Protein AF-A0AAP3EY32-F1 (afdb_monomer)

Mean predicted aligned error: 7.58 Å

Secondary structure (DSSP, 8-state):
-------------------PPPPPP-TTT--SSPPPSEEEEEEEEEEEETTEEEEPP--TT-SSS-SEEEEEEEE-TTS-EEES-SSPEEEEET-EEEEEEEEE-TTS-B-HHHHTSTTTGGGEEEEEEEEEEEETT--B----HHHHEEEEE--EESTT--GGGTPEEPPTTS---SEEEEEE---SEEEEEEEEEEE-SSS-SB-TTSPBPPTT---TTT-SSEEEEEEEEEEEEEE-SBTTB-HHHHHHHHHHHHT--HHHHHHHHHHHHS--GGG---B-

Structure (mmCIF, N/CA/C/O backbone):
data_AF-A0AAP3EY32-F1
#
_entry.id   AF-A0AAP3EY32-F1
#
loop_
_atom_site.group_PDB
_atom_site.id
_atom_site.type_symbol
_atom_site.label_atom_id
_atom_site.label_alt_id
_atom_site.label_comp_id
_atom_site.label_asym_id
_atom_site.label_entity_id
_atom_site.label_seq_id
_atom_site.pdbx_PDB_ins_code
_atom_site.Cartn_x
_atom_site.Cartn_y
_atom_site.Cartn_z
_atom_site.occupancy
_atom_site.B_iso_or_equiv
_atom_site.auth_seq_id
_atom_site.auth_comp_id
_atom_site.auth_asym_id
_atom_site.auth_atom_id
_atom_site.pdbx_PDB_model_num
ATOM 1 N N . MET A 1 1 ? 83.430 -5.817 -29.738 1.00 41.12 1 MET A N 1
ATOM 2 C CA . MET A 1 1 ? 82.299 -4.891 -29.534 1.00 41.12 1 MET A CA 1
ATOM 3 C C . MET A 1 1 ? 81.439 -4.941 -30.786 1.00 41.12 1 MET A C 1
ATOM 5 O O . MET A 1 1 ? 81.797 -4.331 -31.780 1.00 41.12 1 MET A O 1
ATOM 9 N N . VAL A 1 2 ? 80.388 -5.759 -30.779 1.00 31.08 2 VAL A N 1
ATOM 10 C CA . VAL A 1 2 ? 79.367 -5.802 -31.836 1.00 31.08 2 VAL A CA 1
ATOM 11 C C . VAL A 1 2 ? 78.034 -5.806 -31.100 1.00 31.08 2 VAL A C 1
ATOM 13 O O . VAL A 1 2 ? 77.755 -6.722 -30.331 1.00 31.08 2 VAL A O 1
ATOM 16 N N . LEU A 1 3 ? 77.293 -4.712 -31.243 1.00 29.34 3 LEU A N 1
ATOM 17 C CA . LEU A 1 3 ? 76.020 -4.462 -30.582 1.00 29.34 3 LEU A CA 1
ATOM 18 C C . LEU A 1 3 ? 74.914 -5.068 -31.458 1.00 29.34 3 LEU A C 1
ATOM 20 O O . LEU A 1 3 ? 74.669 -4.586 -32.561 1.00 29.34 3 LEU A O 1
ATOM 24 N N . ILE A 1 4 ? 74.286 -6.146 -30.992 1.00 35.84 4 ILE A N 1
ATOM 25 C CA . ILE A 1 4 ? 73.117 -6.752 -31.639 1.00 35.84 4 ILE A CA 1
ATOM 26 C C . ILE A 1 4 ? 71.883 -5.993 -31.145 1.00 35.84 4 ILE A C 1
ATOM 28 O O . ILE A 1 4 ? 71.529 -6.074 -29.971 1.00 35.84 4 ILE A O 1
ATOM 32 N N . PHE A 1 5 ? 71.243 -5.235 -32.035 1.00 35.34 5 PHE A N 1
ATOM 33 C CA . PHE A 1 5 ? 69.948 -4.607 -31.781 1.00 35.34 5 PHE A CA 1
ATOM 34 C C . PHE A 1 5 ? 68.846 -5.664 -31.943 1.00 35.34 5 PHE A C 1
ATOM 36 O O . PHE A 1 5 ? 68.522 -6.067 -33.058 1.00 35.34 5 PHE A O 1
ATOM 43 N N . ILE A 1 6 ? 68.281 -6.127 -30.827 1.00 39.94 6 ILE A N 1
ATOM 44 C CA . ILE A 1 6 ? 67.039 -6.908 -30.813 1.00 39.94 6 ILE A CA 1
ATOM 45 C C . ILE A 1 6 ? 65.885 -5.903 -30.832 1.00 39.94 6 ILE A C 1
ATOM 47 O O . ILE A 1 6 ? 65.646 -5.197 -29.855 1.00 39.94 6 ILE A O 1
ATOM 51 N N . VAL A 1 7 ? 65.191 -5.812 -31.965 1.00 40.19 7 VAL A N 1
ATOM 52 C CA . VAL A 1 7 ? 63.934 -5.066 -32.082 1.00 40.19 7 VAL A CA 1
ATOM 53 C C . VAL A 1 7 ? 62.818 -5.953 -31.531 1.00 40.19 7 VAL A C 1
ATOM 55 O O . VAL A 1 7 ? 62.386 -6.900 -32.185 1.00 40.19 7 VAL A O 1
ATOM 58 N N . SER A 1 8 ? 62.372 -5.663 -30.310 1.00 39.62 8 SER A N 1
ATOM 59 C CA . SER A 1 8 ? 61.176 -6.269 -29.720 1.00 39.62 8 SER A CA 1
ATOM 60 C C . SER A 1 8 ? 59.930 -5.658 -30.357 1.00 39.62 8 SER A C 1
ATOM 62 O O . SER A 1 8 ? 59.624 -4.485 -30.148 1.00 39.62 8 SER A O 1
ATOM 64 N N . VAL A 1 9 ? 59.204 -6.458 -31.136 1.00 42.22 9 VAL A N 1
ATOM 65 C CA . VAL A 1 9 ? 57.881 -6.104 -31.657 1.00 42.22 9 VAL A CA 1
ATOM 66 C C . VAL A 1 9 ? 56.886 -6.196 -30.501 1.00 42.22 9 VAL A C 1
ATOM 68 O O . VAL A 1 9 ? 56.553 -7.286 -30.043 1.00 42.22 9 VAL A O 1
ATOM 71 N N . ILE A 1 10 ? 56.433 -5.046 -30.004 1.00 44.28 10 ILE A N 1
ATOM 72 C CA . ILE A 1 10 ? 55.333 -4.961 -29.040 1.00 44.28 10 ILE A CA 1
ATOM 73 C C . ILE A 1 10 ? 54.041 -5.214 -29.819 1.00 44.28 10 ILE A C 1
ATOM 75 O O . ILE A 1 10 ? 53.505 -4.328 -30.480 1.00 44.28 10 ILE A O 1
ATOM 79 N N . SER A 1 11 ? 53.555 -6.449 -29.770 1.00 39.00 11 SER A N 1
ATOM 80 C CA . SER A 1 11 ? 52.207 -6.797 -30.204 1.00 39.00 11 SER A CA 1
ATOM 81 C C . SER A 1 11 ? 51.201 -6.202 -29.219 1.00 39.00 11 SER A C 1
ATOM 83 O O . SER A 1 11 ? 50.988 -6.744 -28.134 1.00 39.00 11 SER A O 1
ATOM 85 N N . VAL A 1 12 ? 50.586 -5.081 -29.594 1.00 42.50 12 VAL A N 1
ATOM 86 C CA . VAL A 1 12 ? 49.371 -4.579 -28.948 1.00 42.50 12 VAL A CA 1
ATOM 87 C C . VAL A 1 12 ? 48.232 -5.552 -29.253 1.00 42.50 12 VAL A C 1
ATOM 89 O O . VAL A 1 12 ? 47.598 -5.493 -30.303 1.00 42.50 12 VAL A O 1
ATOM 92 N N . GLN A 1 13 ? 47.996 -6.503 -28.349 1.00 36.47 13 GLN A N 1
ATOM 93 C CA . GLN A 1 13 ? 46.748 -7.256 -28.348 1.00 36.47 13 GLN A CA 1
ATOM 94 C C . GLN A 1 13 ? 45.637 -6.297 -27.920 1.00 36.47 13 GLN A C 1
ATOM 96 O O . GLN A 1 13 ? 45.489 -5.961 -26.748 1.00 36.47 13 GLN A O 1
ATOM 101 N N . SER A 1 14 ? 44.895 -5.808 -28.911 1.00 31.59 14 SER A N 1
ATOM 102 C CA . SER A 1 14 ? 43.586 -5.207 -28.706 1.00 31.59 14 SER A CA 1
ATOM 103 C C . SER A 1 14 ? 42.677 -6.298 -28.141 1.00 31.59 14 SER A C 1
ATOM 105 O O . SER A 1 14 ? 42.340 -7.259 -28.831 1.00 31.59 14 SER A O 1
ATOM 107 N N . CYS A 1 15 ? 42.343 -6.197 -26.856 1.00 39.00 15 CYS A N 1
ATOM 108 C CA . CYS A 1 15 ? 41.241 -6.959 -26.295 1.00 39.00 15 CYS A CA 1
ATOM 109 C C . CYS A 1 15 ? 39.959 -6.456 -26.963 1.00 39.00 15 CYS A C 1
ATOM 111 O O . CYS A 1 15 ? 39.524 -5.336 -26.692 1.00 39.00 15 CYS A O 1
ATOM 113 N N . ASN A 1 16 ? 39.377 -7.280 -27.835 1.00 38.16 16 ASN A N 1
ATOM 114 C CA . ASN A 1 16 ? 38.008 -7.121 -28.309 1.00 38.16 16 ASN A CA 1
ATOM 115 C C . ASN A 1 16 ? 37.080 -7.109 -27.087 1.00 38.16 16 ASN A C 1
ATOM 117 O O . ASN A 1 16 ? 36.764 -8.157 -26.526 1.00 38.16 16 ASN A O 1
ATOM 121 N N . ARG A 1 17 ? 36.673 -5.921 -26.642 1.00 36.28 17 ARG A N 1
ATOM 122 C CA . ARG A 1 17 ? 35.420 -5.773 -25.911 1.00 36.28 17 ARG A CA 1
ATOM 123 C C . ARG A 1 17 ? 34.325 -5.810 -26.965 1.00 36.28 17 ARG A C 1
ATOM 125 O O . ARG A 1 17 ? 34.127 -4.823 -27.668 1.00 36.28 17 ARG A O 1
ATOM 132 N N . ASP A 1 18 ? 33.649 -6.948 -27.080 1.00 40.25 18 ASP A N 1
ATOM 133 C CA . ASP A 1 18 ? 32.312 -7.031 -27.673 1.00 40.25 18 ASP A CA 1
ATOM 134 C C . ASP A 1 18 ? 31.317 -6.279 -26.763 1.00 40.25 18 ASP A C 1
ATOM 136 O O . ASP A 1 18 ? 30.368 -6.845 -26.239 1.00 40.25 18 ASP A O 1
ATOM 140 N N . ASP A 1 19 ? 31.534 -4.976 -26.566 1.00 45.50 19 ASP A N 1
ATOM 141 C CA . ASP A 1 19 ? 30.546 -4.054 -26.001 1.00 45.50 19 ASP A CA 1
ATOM 142 C C . ASP A 1 19 ? 29.692 -3.515 -27.159 1.00 45.50 19 ASP A C 1
ATOM 144 O O . ASP A 1 19 ? 29.565 -2.309 -27.380 1.00 45.50 19 ASP A O 1
ATOM 148 N N . SER A 1 20 ? 29.130 -4.427 -27.956 1.00 40.75 20 SER A N 1
ATOM 149 C CA . SER A 1 20 ? 27.996 -4.052 -28.795 1.00 40.75 20 SER A CA 1
ATOM 150 C C . SER A 1 20 ? 26.834 -3.777 -27.838 1.00 40.75 20 SER A C 1
ATOM 152 O O . SER A 1 20 ? 26.521 -4.665 -27.041 1.00 40.75 20 SER A O 1
ATOM 154 N N . PRO A 1 21 ? 26.197 -2.588 -27.855 1.00 41.97 21 PRO A N 1
ATOM 155 C CA . PRO A 1 21 ? 24.997 -2.376 -27.058 1.00 41.97 21 PRO A CA 1
ATOM 156 C C . PRO A 1 21 ? 24.009 -3.485 -27.417 1.00 41.97 21 PRO A C 1
ATOM 158 O O . PRO A 1 21 ? 23.740 -3.706 -28.601 1.00 41.97 21 PRO A O 1
ATOM 161 N N . LEU A 1 22 ? 23.530 -4.218 -26.405 1.00 41.59 22 LEU A N 1
ATOM 162 C CA . LEU A 1 22 ? 22.493 -5.226 -26.597 1.00 41.59 22 LEU A CA 1
ATOM 163 C C . LEU A 1 22 ? 21.372 -4.568 -27.400 1.00 41.59 22 LEU A C 1
ATOM 165 O O . LEU A 1 22 ? 20.894 -3.491 -27.031 1.00 41.59 22 LEU A O 1
ATOM 169 N N . ALA A 1 23 ? 21.020 -5.172 -28.536 1.00 45.84 23 ALA A N 1
ATOM 170 C CA . ALA A 1 23 ? 19.945 -4.660 -29.368 1.00 45.84 23 ALA A CA 1
ATOM 171 C C . ALA A 1 23 ? 18.695 -4.480 -28.487 1.00 45.84 23 ALA A C 1
ATOM 173 O O . ALA A 1 23 ? 18.420 -5.365 -27.669 1.00 45.84 23 ALA A O 1
ATOM 174 N N . PRO A 1 24 ? 17.964 -3.355 -28.606 1.00 51.31 24 PRO A N 1
ATOM 175 C CA . PRO A 1 24 ? 16.730 -3.183 -27.861 1.00 51.31 24 PRO A CA 1
ATOM 176 C C . PRO A 1 24 ? 15.817 -4.368 -28.171 1.00 51.31 24 PRO A C 1
ATOM 178 O O . PRO A 1 24 ? 15.552 -4.667 -29.337 1.00 51.31 24 PRO A O 1
ATOM 181 N N . THR A 1 25 ? 15.399 -5.077 -27.128 1.00 52.41 25 THR A N 1
ATOM 182 C CA . THR A 1 25 ? 14.354 -6.092 -27.237 1.00 52.41 25 THR A CA 1
ATOM 183 C C . THR A 1 25 ? 13.067 -5.401 -27.637 1.00 52.41 25 THR A C 1
ATOM 185 O O . THR A 1 25 ? 12.756 -4.300 -27.179 1.00 52.41 25 THR A O 1
ATOM 188 N N . ASP A 1 26 ? 12.329 -6.035 -28.536 1.00 58.50 26 ASP A N 1
ATO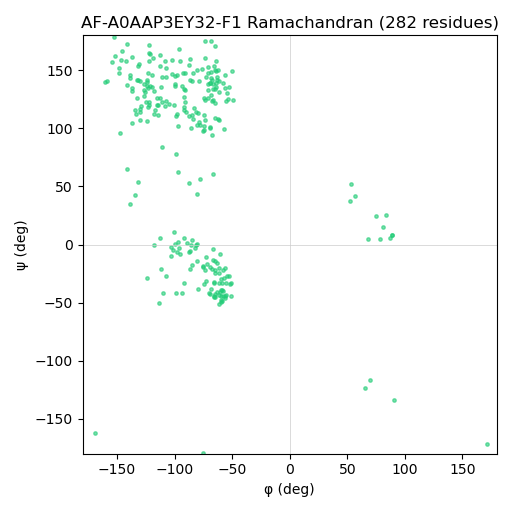M 189 C CA . ASP A 1 26 ? 10.983 -5.592 -28.838 1.00 58.50 26 ASP A CA 1
ATOM 190 C C . ASP A 1 26 ? 10.076 -5.992 -27.669 1.00 58.50 26 ASP A C 1
ATOM 192 O O . ASP A 1 26 ? 9.616 -7.134 -27.598 1.00 58.50 26 ASP A O 1
ATOM 196 N N . GLU A 1 27 ? 9.819 -5.035 -26.774 1.00 60.09 27 GLU A N 1
ATOM 197 C CA . GLU A 1 27 ? 8.976 -5.180 -25.575 1.00 60.09 27 GLU A CA 1
ATOM 198 C C . GLU A 1 27 ? 7.516 -5.569 -25.897 1.00 60.09 27 GLU A C 1
ATOM 200 O O . GLU A 1 27 ? 6.739 -5.907 -25.008 1.00 60.09 27 GLU A O 1
ATOM 205 N N . THR A 1 28 ? 7.116 -5.572 -27.179 1.00 57.47 28 THR A N 1
ATOM 206 C CA . THR A 1 28 ? 5.826 -6.142 -27.612 1.00 57.47 28 THR A CA 1
ATOM 207 C C . THR A 1 28 ? 5.843 -7.666 -27.760 1.00 57.47 28 THR A C 1
ATOM 209 O O . THR A 1 28 ? 4.779 -8.281 -27.845 1.00 57.47 28 THR A O 1
ATOM 212 N N . THR A 1 29 ? 7.030 -8.277 -27.787 1.00 55.06 29 THR A N 1
ATOM 213 C CA . THR A 1 29 ? 7.242 -9.723 -27.984 1.00 55.06 29 THR A CA 1
ATOM 214 C C . THR A 1 29 ? 8.049 -10.380 -26.863 1.00 55.06 29 THR A C 1
ATOM 216 O O . THR A 1 29 ? 7.832 -11.556 -26.581 1.00 55.06 29 THR A O 1
ATOM 219 N N . ASP A 1 30 ? 8.929 -9.626 -26.204 1.00 71.25 30 ASP A N 1
ATOM 220 C CA . ASP A 1 30 ? 9.708 -10.023 -25.032 1.00 71.25 30 ASP A CA 1
ATOM 221 C C . ASP A 1 30 ? 9.697 -8.858 -24.044 1.00 71.25 30 ASP A C 1
ATOM 223 O O . ASP A 1 30 ? 10.387 -7.869 -24.265 1.00 71.25 30 ASP A O 1
ATOM 227 N N . LYS A 1 31 ? 8.902 -8.990 -22.978 1.00 73.06 31 LYS A N 1
ATOM 228 C CA . LYS A 1 31 ? 8.698 -7.962 -21.950 1.00 73.06 31 LYS A CA 1
ATOM 229 C C . LYS A 1 31 ? 9.940 -7.672 -21.101 1.00 73.06 31 LYS A C 1
ATOM 231 O O . LYS A 1 31 ? 9.850 -6.871 -20.180 1.00 73.06 31 LYS A O 1
ATOM 236 N N . GLY A 1 32 ? 11.048 -8.396 -21.281 1.00 71.31 32 GLY A N 1
ATOM 237 C CA . GLY A 1 32 ? 12.275 -8.182 -20.511 1.00 71.31 32 GLY A CA 1
ATOM 238 C C . GLY A 1 32 ? 12.187 -8.534 -19.018 1.00 71.31 32 GLY A C 1
ATOM 239 O O . GLY A 1 32 ? 13.156 -8.299 -18.294 1.00 71.31 32 GLY A O 1
ATOM 240 N N . HIS A 1 33 ? 11.059 -9.092 -18.565 1.00 81.31 33 HIS A N 1
ATOM 241 C CA . HIS A 1 33 ? 10.824 -9.628 -17.226 1.00 81.31 33 HIS A CA 1
ATOM 242 C C . HIS A 1 33 ? 9.873 -10.840 -17.287 1.00 81.31 33 HIS A C 1
ATOM 244 O O . HIS A 1 33 ? 9.114 -11.017 -18.245 1.00 81.31 33 HIS A O 1
ATOM 250 N N . GLU A 1 34 ? 9.895 -11.680 -16.258 1.00 84.94 34 GLU A N 1
ATOM 251 C CA . GLU A 1 34 ? 8.982 -12.797 -16.069 1.00 84.94 34 GLU A CA 1
ATOM 252 C C . GLU A 1 34 ? 7.568 -12.314 -15.708 1.00 84.94 34 GLU A C 1
ATOM 254 O O . GLU A 1 34 ? 7.363 -11.307 -15.024 1.00 84.94 34 GLU A O 1
ATOM 259 N N . GLU A 1 35 ? 6.563 -13.074 -16.145 1.00 88.19 35 GLU A N 1
ATOM 260 C CA . GLU A 1 35 ? 5.178 -12.878 -15.713 1.00 88.19 35 GLU A CA 1
ATOM 261 C C . GLU A 1 35 ? 5.017 -13.322 -14.253 1.00 88.19 35 GLU A C 1
ATOM 263 O O . GLU A 1 35 ? 5.431 -14.423 -13.864 1.00 88.19 35 GLU A O 1
ATOM 268 N N . TRP A 1 36 ? 4.360 -12.496 -13.441 1.00 94.06 36 TRP A N 1
ATOM 269 C CA . TRP A 1 36 ? 4.035 -12.876 -12.072 1.00 94.06 36 TRP A CA 1
ATOM 270 C C . TRP A 1 36 ? 2.908 -13.920 -12.060 1.00 94.06 36 TRP A C 1
ATOM 272 O O . TRP A 1 36 ? 1.978 -13.890 -12.863 1.00 94.06 36 TRP A O 1
ATOM 282 N N . ALA A 1 37 ? 2.988 -14.858 -11.123 1.00 96.50 37 ALA A N 1
ATOM 283 C CA . ALA A 1 37 ? 1.926 -15.810 -10.801 1.00 96.50 37 ALA A CA 1
ATOM 284 C C . ALA A 1 37 ? 1.259 -15.476 -9.465 1.00 96.50 37 ALA A C 1
ATOM 286 O O . ALA A 1 37 ? 0.084 -15.773 -9.269 1.00 96.50 37 ALA A O 1
ATOM 287 N N . LYS A 1 38 ? 2.002 -14.828 -8.562 1.00 98.38 38 LYS A N 1
ATOM 288 C CA . LYS A 1 38 ? 1.498 -14.306 -7.297 1.00 98.38 38 LYS A CA 1
ATOM 289 C C . LYS A 1 38 ? 2.095 -12.934 -7.005 1.00 98.38 38 LYS A C 1
ATOM 291 O O . LYS A 1 38 ? 3.272 -12.700 -7.262 1.00 98.38 38 LYS A O 1
ATOM 296 N N . VAL A 1 39 ? 1.303 -12.048 -6.419 1.00 98.81 39 VAL A N 1
ATOM 297 C CA . VAL A 1 39 ? 1.766 -10.782 -5.843 1.00 98.81 39 VAL A CA 1
ATOM 298 C C . VAL A 1 39 ? 1.292 -10.683 -4.398 1.00 98.81 39 VAL A C 1
ATOM 300 O O . VAL A 1 39 ? 0.160 -11.052 -4.094 1.00 98.81 39 VAL A O 1
ATOM 303 N N . THR A 1 40 ? 2.148 -10.205 -3.499 1.00 98.81 40 THR A N 1
ATOM 304 C CA . THR A 1 40 ? 1.818 -9.929 -2.095 1.00 98.81 40 THR A CA 1
ATOM 305 C C . THR A 1 40 ? 1.990 -8.447 -1.809 1.00 98.81 40 THR A C 1
ATOM 307 O O . THR A 1 40 ? 3.036 -7.878 -2.117 1.00 98.81 40 THR A O 1
ATOM 310 N N . PHE A 1 41 ? 0.983 -7.856 -1.173 1.00 98.88 41 PHE A N 1
ATOM 311 C CA . PHE A 1 41 ? 1.009 -6.505 -0.629 1.00 98.88 41 PHE A CA 1
ATOM 312 C C . PHE A 1 41 ? 1.060 -6.598 0.887 1.00 98.88 41 PHE A C 1
ATOM 314 O O . PHE A 1 41 ? 0.147 -7.152 1.505 1.00 98.88 41 PHE A O 1
ATOM 321 N N . LYS A 1 42 ? 2.119 -6.053 1.477 1.00 98.62 42 LYS A N 1
ATOM 322 C CA . LYS A 1 42 ? 2.292 -5.976 2.923 1.00 98.62 42 LYS A CA 1
ATOM 323 C C . LYS A 1 42 ? 2.186 -4.532 3.373 1.00 98.62 42 LYS A C 1
ATOM 325 O O . LYS A 1 42 ? 2.950 -3.685 2.921 1.00 98.62 42 LYS A O 1
ATOM 330 N N . PHE A 1 43 ? 1.251 -4.278 4.277 1.00 98.50 43 PHE A N 1
ATOM 331 C CA . PHE A 1 43 ? 1.013 -2.984 4.892 1.00 98.50 43 PHE A CA 1
ATOM 332 C C . PHE A 1 43 ? 1.501 -3.024 6.336 1.00 98.50 43 PHE A C 1
ATOM 334 O O . PHE A 1 43 ? 1.050 -3.862 7.115 1.00 98.50 43 PHE A O 1
ATOM 341 N N . THR A 1 44 ? 2.402 -2.117 6.693 1.00 97.50 44 THR A N 1
ATOM 342 C CA . THR A 1 44 ? 2.939 -1.967 8.049 1.00 97.50 44 THR A CA 1
ATOM 343 C C . THR A 1 44 ? 2.538 -0.596 8.572 1.00 97.50 44 THR A C 1
ATOM 345 O O . THR A 1 44 ? 2.963 0.405 8.006 1.00 97.50 44 THR A O 1
ATOM 348 N N . LYS A 1 45 ? 1.720 -0.529 9.623 1.00 96.62 45 LYS A N 1
ATOM 349 C CA . LYS A 1 45 ? 1.416 0.713 10.342 1.00 96.62 45 LYS A CA 1
ATOM 350 C C . LYS A 1 45 ? 2.695 1.262 10.973 1.00 96.62 45 LYS A C 1
ATOM 352 O O . LYS A 1 45 ? 3.550 0.494 11.413 1.00 96.62 45 LYS A O 1
ATOM 357 N N . GLY A 1 46 ? 2.839 2.576 10.999 1.00 95.38 46 GLY A N 1
ATOM 358 C CA . GLY A 1 46 ? 3.990 3.237 11.592 1.00 95.38 46 GLY A CA 1
ATOM 359 C C . GLY A 1 46 ? 3.788 4.732 11.717 1.00 95.38 46 GLY A C 1
ATOM 360 O O . GLY A 1 46 ? 2.664 5.227 11.630 1.00 95.38 46 GLY A O 1
ATOM 361 N N . HIS A 1 47 ? 4.900 5.431 11.894 1.00 94.00 47 HIS A N 1
ATOM 362 C CA . HIS A 1 47 ? 4.947 6.876 12.064 1.00 94.00 47 HIS A CA 1
ATOM 363 C C . HIS A 1 47 ? 6.208 7.467 11.420 1.00 94.00 47 HIS A C 1
ATOM 365 O O . HIS A 1 47 ? 7.144 6.755 11.036 1.00 94.00 47 HIS A O 1
ATOM 371 N N . LEU A 1 48 ? 6.231 8.791 11.265 1.00 95.06 48 LEU A N 1
ATOM 372 C CA . LEU A 1 48 ? 7.323 9.501 10.600 1.00 95.06 48 LEU A CA 1
ATOM 373 C C . LEU A 1 48 ? 8.323 10.124 11.583 1.00 95.06 48 LEU A C 1
ATOM 375 O O . LEU A 1 48 ? 7.962 10.806 12.538 1.00 95.06 48 LEU A O 1
ATOM 379 N N . HIS A 1 49 ? 9.608 9.998 11.254 1.00 91.38 49 HIS A N 1
ATOM 380 C CA . HIS A 1 49 ? 10.702 10.809 11.785 1.00 91.38 49 HIS A CA 1
ATOM 381 C C . HIS A 1 49 ? 11.243 11.710 10.668 1.00 91.38 49 HIS A C 1
ATOM 383 O O . HIS A 1 49 ? 12.203 11.371 9.966 1.00 91.38 49 HIS A O 1
ATOM 389 N N . GLY A 1 50 ? 10.593 12.860 10.468 1.00 89.25 50 GLY A N 1
ATOM 390 C CA . GLY A 1 50 ? 10.830 13.705 9.297 1.00 89.25 50 GLY A CA 1
ATOM 391 C C . GLY A 1 50 ? 10.291 13.029 8.036 1.00 89.25 50 GLY A C 1
ATOM 392 O O . GLY A 1 50 ? 9.094 12.798 7.927 1.00 89.25 50 GLY A O 1
ATOM 393 N N . THR A 1 51 ? 11.166 12.702 7.083 1.00 84.44 51 THR A N 1
ATOM 394 C CA . THR A 1 51 ? 10.794 11.976 5.852 1.00 84.44 51 THR A CA 1
ATOM 395 C C . THR A 1 51 ? 11.026 10.467 5.932 1.00 84.44 51 THR A C 1
ATOM 397 O O . THR A 1 51 ? 10.716 9.759 4.977 1.00 84.44 51 THR A O 1
ATOM 400 N N . ASN A 1 52 ? 11.587 9.969 7.039 1.00 91.62 52 ASN A N 1
ATOM 401 C CA . ASN A 1 52 ? 11.809 8.541 7.246 1.00 91.62 52 ASN A CA 1
ATOM 402 C C . ASN A 1 52 ? 10.602 7.926 7.942 1.00 91.62 52 ASN A C 1
ATOM 404 O O . ASN A 1 52 ? 10.150 8.447 8.960 1.00 91.62 52 ASN A O 1
ATOM 408 N N . PHE A 1 53 ? 10.133 6.802 7.424 1.00 96.31 53 PHE A N 1
ATOM 409 C CA . PHE A 1 53 ? 9.057 6.035 8.031 1.00 96.31 53 PHE A CA 1
ATOM 410 C C . PHE A 1 53 ? 9.640 4.955 8.937 1.00 96.31 53 PHE A C 1
ATOM 412 O O . PHE A 1 53 ? 10.580 4.253 8.553 1.00 96.31 53 PHE A O 1
ATOM 419 N N . HIS A 1 54 ? 9.054 4.802 10.121 1.00 95.44 54 HIS A N 1
ATOM 420 C CA . HIS A 1 54 ? 9.385 3.760 11.082 1.00 95.44 54 HIS A CA 1
ATOM 421 C C . HIS A 1 54 ? 8.130 2.948 11.391 1.00 95.44 54 HIS A C 1
ATOM 423 O O . HIS A 1 54 ? 7.122 3.499 11.825 1.00 95.44 54 HIS A O 1
ATOM 429 N N . GLY A 1 55 ? 8.174 1.644 11.116 1.00 95.00 55 GLY A N 1
ATOM 430 C CA . GLY A 1 55 ? 7.053 0.749 11.393 1.00 95.00 55 GLY A CA 1
ATOM 431 C C . GLY A 1 55 ? 6.877 0.526 12.889 1.00 95.00 55 GLY A C 1
ATOM 432 O O . GLY A 1 55 ? 7.858 0.313 13.606 1.00 95.00 55 GLY A O 1
ATOM 433 N N . ASP A 1 56 ? 5.632 0.526 13.348 1.00 93.19 56 ASP A N 1
ATOM 434 C CA . ASP A 1 56 ? 5.321 0.304 14.751 1.00 93.19 56 ASP A CA 1
ATOM 435 C C . ASP A 1 56 ? 5.785 -1.094 15.197 1.00 93.19 56 ASP A C 1
ATOM 437 O O . ASP A 1 56 ? 5.826 -2.036 14.392 1.00 93.19 56 ASP A O 1
ATOM 441 N N . PRO A 1 57 ? 6.146 -1.254 16.479 1.00 89.31 57 PRO A N 1
ATOM 442 C CA . PRO A 1 57 ? 6.397 -2.562 17.061 1.00 89.31 57 PRO A CA 1
ATOM 443 C C . PRO A 1 57 ? 5.259 -3.564 16.793 1.00 89.31 57 PRO A C 1
ATOM 445 O O . PRO A 1 57 ? 4.086 -3.207 16.659 1.00 89.31 57 PRO A O 1
ATOM 448 N N . ILE A 1 58 ? 5.621 -4.845 16.706 1.00 91.69 58 ILE A N 1
ATOM 449 C CA . ILE A 1 58 ? 4.686 -5.937 16.413 1.00 91.69 58 ILE A CA 1
ATOM 450 C C . ILE A 1 58 ? 4.604 -6.842 17.636 1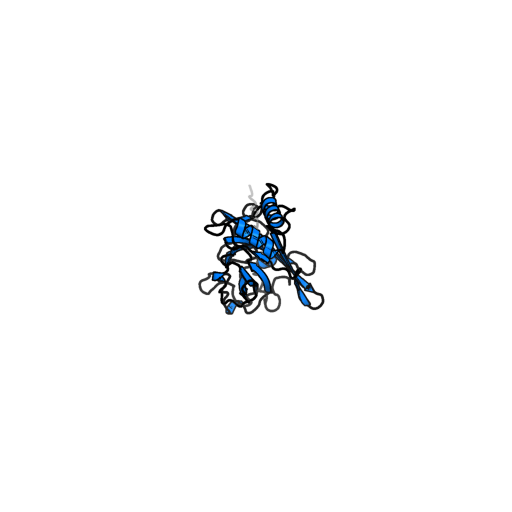.00 91.69 58 ILE A C 1
ATOM 452 O O . ILE A 1 58 ? 5.555 -7.571 17.932 1.00 91.69 58 ILE A O 1
ATOM 456 N N . ASN A 1 59 ? 3.451 -6.854 18.304 1.00 91.25 59 ASN A N 1
ATOM 457 C CA . ASN A 1 59 ? 3.136 -7.886 19.282 1.00 91.25 59 ASN A CA 1
ATOM 458 C C . ASN A 1 59 ? 2.377 -9.044 18.595 1.00 91.25 59 ASN A C 1
ATOM 460 O O . ASN A 1 59 ? 1.278 -8.838 18.077 1.00 91.25 59 ASN A O 1
ATOM 464 N N . PRO A 1 60 ? 2.917 -10.280 18.582 1.00 88.38 60 PRO A N 1
ATOM 465 C CA . PRO A 1 60 ? 2.253 -11.428 17.959 1.00 88.38 60 PRO A CA 1
ATOM 466 C C . PRO A 1 60 ? 0.952 -11.859 18.659 1.00 88.38 60 PRO A C 1
ATOM 468 O O . PRO A 1 60 ? 0.214 -12.673 18.105 1.00 88.38 60 PRO A O 1
ATOM 471 N N . LYS A 1 61 ? 0.677 -11.367 19.873 1.00 91.00 61 LYS A N 1
ATOM 472 C CA . LYS A 1 61 ? -0.563 -11.645 20.608 1.00 91.00 61 LYS A CA 1
ATOM 473 C C . LYS A 1 61 ? -1.713 -10.716 20.223 1.00 91.00 61 LYS A C 1
ATOM 475 O O . LYS A 1 61 ? -2.856 -11.078 20.497 1.00 91.00 61 LYS A O 1
ATOM 480 N N . THR A 1 62 ? -1.431 -9.577 19.587 1.00 92.69 62 THR A N 1
ATOM 481 C CA . THR A 1 62 ? -2.460 -8.647 19.116 1.00 92.69 62 THR A CA 1
ATOM 482 C C . THR A 1 62 ? -3.302 -9.306 18.028 1.00 92.69 62 THR A C 1
ATOM 484 O O . THR A 1 62 ? -2.798 -9.770 17.000 1.00 92.69 62 THR A O 1
ATOM 487 N N . LYS A 1 63 ? -4.608 -9.377 18.263 1.00 93.25 63 LYS A N 1
ATOM 488 C CA . LYS A 1 63 ? -5.571 -10.097 17.432 1.00 93.25 63 LYS A CA 1
ATOM 489 C C . LYS A 1 63 ? -6.226 -9.203 16.396 1.00 93.25 63 LYS A C 1
ATOM 491 O O . LYS A 1 63 ? -6.386 -9.649 15.259 1.00 93.25 63 LYS A O 1
ATOM 496 N N . TYR A 1 64 ? -6.597 -7.983 16.771 1.00 93.44 64 TYR A N 1
ATOM 497 C CA . TYR A 1 64 ? -7.438 -7.102 15.964 1.00 93.44 64 TYR A CA 1
ATOM 498 C C . TYR A 1 64 ? -6.663 -5.867 15.504 1.00 93.44 64 TYR A C 1
ATOM 500 O O . TYR A 1 64 ? -6.596 -5.596 14.303 1.00 93.44 64 TYR A O 1
ATOM 508 N N . PHE A 1 65 ? -5.993 -5.176 16.428 1.00 91.81 65 PHE A N 1
ATOM 509 C CA . PHE A 1 65 ? -5.199 -3.974 16.173 1.00 91.81 65 PHE A CA 1
ATOM 510 C C . PHE A 1 65 ? -3.818 -4.294 15.567 1.00 91.81 65 PHE A C 1
ATOM 512 O O . PHE A 1 65 ? -2.760 -3.974 16.104 1.00 91.81 65 PHE A O 1
ATOM 519 N N . LYS A 1 66 ? -3.790 -5.006 14.440 1.00 92.00 66 LYS A N 1
ATOM 520 C CA . LYS A 1 66 ? -2.531 -5.491 13.861 1.00 92.00 66 LYS A CA 1
ATOM 521 C C . LYS A 1 66 ? -1.726 -4.366 13.209 1.00 92.00 66 LYS A C 1
ATOM 523 O O . LYS A 1 66 ? -2.176 -3.762 12.235 1.00 92.00 66 LYS A O 1
ATOM 528 N N . SER A 1 67 ? -0.475 -4.199 13.645 1.00 92.38 67 SER A N 1
ATOM 529 C CA . SER A 1 67 ? 0.503 -3.321 12.983 1.00 92.38 67 SER A CA 1
ATOM 530 C C . SER A 1 67 ? 0.878 -3.798 11.577 1.00 92.38 67 SER A C 1
ATOM 532 O O . SER A 1 67 ? 1.331 -2.996 10.773 1.00 92.38 67 SER A O 1
ATOM 534 N N . VAL A 1 68 ? 0.695 -5.084 11.249 1.00 95.44 68 VAL A N 1
ATOM 535 C CA . VAL A 1 68 ? 0.994 -5.642 9.920 1.00 95.44 68 VAL A CA 1
ATOM 536 C C . VAL A 1 68 ? -0.216 -6.369 9.352 1.00 95.44 68 VAL A C 1
ATOM 538 O O . VAL A 1 68 ? -0.829 -7.202 10.021 1.00 95.44 68 VAL A O 1
ATOM 541 N N . GLN A 1 69 ? -0.528 -6.078 8.094 1.00 97.25 69 GLN A N 1
ATOM 542 C CA . GLN A 1 69 ? -1.575 -6.735 7.322 1.00 97.25 69 GLN A CA 1
ATOM 543 C C . GLN A 1 69 ? -1.037 -7.119 5.948 1.00 97.25 69 GLN A C 1
ATOM 545 O O . GLN A 1 69 ? -0.283 -6.368 5.334 1.00 97.25 69 GLN A O 1
ATOM 550 N N . GLU A 1 70 ? -1.435 -8.288 5.458 1.00 97.88 70 GLU A N 1
ATOM 551 C CA . GLU A 1 70 ? -0.992 -8.811 4.169 1.00 97.88 70 GLU A CA 1
ATOM 552 C C . GLU A 1 70 ? -2.183 -9.303 3.356 1.00 97.88 70 GLU A C 1
ATOM 554 O O . GLU A 1 70 ? -3.110 -9.919 3.884 1.00 97.88 70 GLU A O 1
ATOM 559 N N . ILE A 1 71 ? -2.129 -9.053 2.053 1.00 98.62 71 ILE A N 1
ATOM 560 C CA . ILE A 1 71 ? -3.038 -9.641 1.078 1.00 98.62 71 ILE A CA 1
ATOM 561 C C . ILE A 1 71 ? -2.233 -10.070 -0.141 1.00 98.62 71 ILE A C 1
ATOM 563 O O . ILE A 1 71 ? -1.411 -9.313 -0.660 1.00 98.62 71 ILE A O 1
ATOM 567 N N . SER A 1 72 ? -2.469 -11.293 -0.600 1.00 98.62 72 SER A N 1
ATOM 568 C CA . SER A 1 72 ? -1.881 -11.803 -1.833 1.00 98.62 72 SER A CA 1
ATOM 569 C C . SER A 1 72 ? -2.947 -12.013 -2.891 1.00 98.62 72 SER A C 1
ATOM 571 O O . SER A 1 72 ? -4.099 -12.284 -2.568 1.00 98.62 72 SER A O 1
ATOM 573 N N . TYR A 1 73 ? -2.538 -11.944 -4.149 1.00 98.62 73 TYR A N 1
ATOM 574 C CA . TYR A 1 73 ? -3.338 -12.326 -5.302 1.00 98.62 73 TYR A CA 1
ATOM 575 C C . TYR A 1 73 ? -2.552 -13.340 -6.115 1.00 98.62 73 TYR A C 1
ATOM 577 O O . TYR A 1 73 ? -1.376 -13.115 -6.392 1.00 98.62 73 TYR A O 1
ATOM 585 N N . GLU A 1 74 ? -3.190 -14.444 -6.479 1.00 97.94 74 GLU A N 1
ATOM 586 C CA . GLU A 1 74 ? -2.562 -15.550 -7.196 1.00 97.94 74 GLU A CA 1
ATOM 587 C C . GLU A 1 74 ? -3.396 -15.942 -8.414 1.00 97.94 74 GLU A C 1
ATOM 589 O O . GLU A 1 74 ? -4.626 -15.938 -8.364 1.00 97.94 74 GLU A O 1
ATOM 594 N N . ILE A 1 75 ? -2.723 -16.256 -9.516 1.00 95.31 75 ILE A N 1
ATOM 595 C CA . ILE A 1 75 ? -3.354 -16.724 -10.746 1.00 95.31 75 ILE A CA 1
ATOM 596 C C . ILE A 1 75 ? -3.629 -18.221 -10.597 1.00 95.31 75 ILE A C 1
ATOM 598 O O . ILE A 1 75 ? -2.701 -19.026 -10.512 1.00 95.31 75 ILE A O 1
ATOM 602 N N . ASN A 1 76 ? -4.904 -18.605 -10.569 1.00 92.94 76 ASN A N 1
ATOM 603 C CA . ASN A 1 76 ? -5.297 -20.009 -10.479 1.00 92.94 76 ASN A CA 1
ATOM 604 C C . ASN A 1 76 ? -5.073 -20.754 -11.817 1.00 92.94 76 ASN A C 1
ATOM 606 O O . ASN A 1 76 ? -4.761 -20.159 -12.848 1.00 92.94 76 ASN A O 1
ATOM 610 N N . GLU A 1 77 ? -5.298 -22.070 -11.836 1.00 90.62 77 GLU A N 1
ATOM 611 C CA . GLU A 1 77 ? -5.140 -22.902 -13.045 1.00 90.62 77 GLU A CA 1
ATOM 612 C C . GLU A 1 77 ? -6.015 -22.465 -14.237 1.00 90.62 77 GLU A C 1
ATOM 614 O O . GLU A 1 77 ? -5.702 -22.783 -15.383 1.00 90.62 77 GLU A O 1
ATOM 619 N N . LYS A 1 78 ? -7.108 -21.736 -13.982 1.00 91.69 78 LYS A N 1
ATOM 620 C CA . LYS A 1 78 ? -8.019 -21.204 -15.007 1.00 91.69 78 LYS A CA 1
ATOM 621 C C . LYS A 1 78 ? -7.582 -19.837 -15.540 1.00 91.69 78 LYS A C 1
ATOM 623 O O . LYS A 1 78 ? -8.180 -19.353 -16.497 1.00 91.69 78 LYS A O 1
ATOM 628 N N . GLY A 1 79 ? -6.552 -19.234 -14.948 1.00 89.75 79 GLY A N 1
ATOM 629 C CA . GLY A 1 79 ? -6.093 -17.887 -15.269 1.00 89.75 79 GLY A CA 1
ATOM 630 C C . GLY A 1 79 ? -6.808 -16.777 -14.494 1.00 89.75 79 GLY A C 1
ATOM 631 O O . GLY A 1 79 ? -6.551 -15.607 -14.769 1.00 89.75 79 GLY A O 1
ATOM 632 N N . ASP A 1 80 ? -7.682 -17.102 -13.533 1.00 93.19 80 ASP A N 1
ATOM 633 C CA . ASP A 1 80 ? -8.337 -16.083 -12.709 1.00 93.19 80 ASP A CA 1
ATOM 634 C C . ASP A 1 80 ? -7.386 -15.591 -11.618 1.00 93.19 80 ASP A C 1
ATOM 636 O O . ASP A 1 80 ? -6.698 -16.388 -10.978 1.00 93.19 80 ASP A O 1
ATOM 640 N N . VAL A 1 81 ? -7.418 -14.289 -11.342 1.00 95.50 81 VAL A N 1
ATOM 641 C CA . VAL A 1 81 ? -6.709 -13.704 -10.202 1.00 95.50 81 VAL A CA 1
ATOM 642 C C . VAL A 1 81 ? -7.562 -13.852 -8.941 1.00 95.50 81 VAL A C 1
ATOM 644 O O . VAL A 1 81 ? -8.652 -13.286 -8.849 1.00 95.50 81 VAL A O 1
ATOM 647 N N . VAL A 1 82 ? -7.062 -14.593 -7.954 1.00 97.38 82 VAL A N 1
ATOM 648 C CA . VAL A 1 82 ? -7.777 -14.930 -6.716 1.00 97.38 82 VAL A CA 1
ATOM 649 C C . VAL A 1 82 ? -7.072 -14.304 -5.509 1.00 97.38 82 VAL A C 1
ATOM 651 O O . VAL A 1 82 ? -5.875 -14.536 -5.330 1.00 97.38 82 VAL A O 1
ATOM 654 N N . PRO A 1 83 ? -7.771 -13.527 -4.660 1.00 98.00 83 PRO A N 1
ATOM 655 C CA . PRO A 1 83 ? -7.184 -12.985 -3.441 1.00 98.00 83 PRO A CA 1
ATOM 656 C C . PRO A 1 83 ? -7.065 -14.050 -2.341 1.00 98.00 83 PRO A C 1
ATOM 658 O O . PRO A 1 83 ? -7.903 -14.946 -2.226 1.00 98.00 83 PRO A O 1
ATOM 661 N N . SER A 1 84 ? -6.071 -13.906 -1.465 1.00 98.06 84 SER A N 1
ATOM 662 C CA . SER A 1 84 ? -5.855 -14.783 -0.306 1.00 98.06 84 SER A CA 1
ATOM 663 C C . SER A 1 84 ? -6.926 -14.641 0.780 1.00 98.06 84 SER A C 1
ATOM 665 O O . SER A 1 84 ? -7.061 -15.513 1.634 1.00 98.06 84 SER A O 1
ATOM 667 N N . THR A 1 85 ? -7.666 -13.532 0.779 1.00 96.69 85 THR A N 1
ATOM 668 C CA . THR A 1 85 ? -8.755 -13.238 1.713 1.00 96.69 85 THR A CA 1
ATOM 669 C C . THR A 1 85 ? -9.755 -12.273 1.078 1.00 96.69 85 THR A C 1
ATOM 671 O O . THR A 1 85 ? -9.411 -11.534 0.159 1.00 96.69 85 THR A O 1
ATOM 674 N N . GLN A 1 86 ? -10.994 -12.279 1.570 1.00 94.62 86 GLN A N 1
ATOM 675 C CA . GLN A 1 86 ? -12.013 -11.275 1.233 1.00 94.62 86 GLN A CA 1
ATOM 676 C C . GLN A 1 86 ? -12.068 -10.136 2.264 1.00 94.62 86 GLN A C 1
ATOM 678 O O . GLN A 1 86 ? -12.769 -9.148 2.054 1.00 94.62 86 GLN A O 1
ATOM 683 N N . GLU A 1 87 ? -11.342 -10.271 3.376 1.00 96.00 87 GLU A N 1
ATOM 684 C CA . GLU A 1 87 ? -11.259 -9.237 4.405 1.00 96.00 87 GLU A CA 1
ATOM 685 C C . GLU A 1 87 ? -10.539 -7.990 3.874 1.00 96.00 87 GLU A C 1
ATOM 687 O O . GLU A 1 87 ? -9.509 -8.120 3.203 1.00 96.00 87 GLU A O 1
ATOM 692 N N . PRO A 1 88 ? -11.034 -6.779 4.186 1.00 97.69 88 PRO A N 1
ATOM 693 C CA . PRO A 1 88 ? -10.362 -5.555 3.791 1.00 97.69 88 PRO A CA 1
ATOM 694 C C . PRO A 1 88 ? -9.075 -5.345 4.590 1.00 97.69 88 PRO A C 1
ATOM 696 O O . PRO A 1 88 ? -8.969 -5.726 5.759 1.00 97.69 88 PRO A O 1
ATOM 699 N N . ILE A 1 89 ? -8.131 -4.633 3.977 1.00 98.50 89 ILE A N 1
ATOM 700 C CA . ILE A 1 89 ? -7.047 -3.986 4.712 1.00 98.50 89 ILE A CA 1
ATOM 701 C C . ILE A 1 89 ? -7.653 -2.855 5.544 1.00 98.50 89 ILE A C 1
ATOM 703 O O . ILE A 1 89 ? -8.400 -2.018 5.034 1.00 98.50 89 ILE A O 1
ATOM 707 N N . ARG A 1 90 ? -7.343 -2.838 6.836 1.00 98.25 90 ARG A N 1
ATOM 708 C CA . ARG A 1 90 ? -7.897 -1.888 7.799 1.00 98.25 90 ARG A CA 1
ATOM 709 C C . ARG A 1 90 ? -6.913 -0.768 8.086 1.00 98.25 90 ARG A C 1
ATOM 711 O O . ARG A 1 90 ? -5.811 -1.015 8.571 1.00 98.25 90 ARG A O 1
ATOM 718 N N . PHE A 1 91 ? -7.324 0.458 7.802 1.00 98.38 91 PHE A N 1
ATOM 719 C CA . PHE A 1 91 ? -6.548 1.664 8.060 1.00 98.38 91 PHE A CA 1
ATOM 720 C C . PHE A 1 91 ? -7.188 2.524 9.147 1.00 98.38 91 PHE A C 1
ATOM 722 O O . PHE A 1 91 ? -8.369 2.391 9.472 1.00 98.38 91 PHE A O 1
ATOM 729 N N . ILE A 1 92 ? -6.378 3.437 9.671 1.00 97.56 92 ILE A N 1
ATOM 730 C CA . ILE A 1 92 ? -6.742 4.437 10.665 1.00 97.56 92 ILE A CA 1
ATOM 731 C C . ILE A 1 92 ? -6.320 5.794 10.114 1.00 97.56 92 ILE A C 1
ATOM 733 O O . ILE A 1 92 ? -5.183 5.973 9.672 1.00 97.56 92 ILE A O 1
ATOM 737 N N . GLN A 1 93 ? -7.254 6.739 10.097 1.00 97.94 93 GLN A N 1
ATOM 738 C CA . GLN A 1 93 ? -6.986 8.104 9.658 1.00 97.94 93 GLN A CA 1
ATOM 739 C C . GLN A 1 93 ? -5.968 8.774 10.583 1.00 97.94 93 GLN A C 1
ATOM 741 O O . GLN A 1 93 ? -5.992 8.560 11.788 1.00 97.94 93 GLN A O 1
ATOM 746 N N . GLY A 1 94 ? -5.062 9.573 10.025 1.00 95.56 94 GLY A N 1
ATOM 747 C CA . GLY A 1 94 ? -3.973 10.194 10.781 1.00 95.56 94 GLY A CA 1
ATOM 748 C C . GLY A 1 94 ? -2.802 9.255 11.090 1.00 95.56 94 GLY A C 1
ATOM 749 O O . GLY A 1 94 ? -1.889 9.657 11.792 1.00 95.56 94 GLY A O 1
ATOM 750 N N . SER A 1 95 ? -2.803 8.017 10.582 1.00 95.44 95 SER A N 1
ATOM 751 C CA . SER A 1 95 ? -1.653 7.105 10.661 1.00 95.44 95 SER A CA 1
ATOM 752 C C . SER A 1 95 ? -0.981 6.910 9.301 1.00 95.44 95 SER A C 1
ATOM 754 O O . SER A 1 95 ? -1.605 7.067 8.240 1.00 95.44 95 SER A O 1
ATOM 756 N N . GLU A 1 96 ? 0.287 6.502 9.335 1.00 97.69 96 GLU A N 1
ATOM 757 C CA . GLU A 1 96 ? 1.031 6.080 8.157 1.00 97.69 96 GLU A CA 1
ATOM 758 C C . GLU A 1 96 ? 1.063 4.559 7.996 1.00 97.69 96 GLU A C 1
ATOM 760 O O . GLU A 1 96 ? 1.142 3.799 8.962 1.00 97.69 96 GLU A O 1
ATOM 765 N N . TYR A 1 97 ? 1.057 4.115 6.738 1.00 98.44 97 TYR A N 1
AT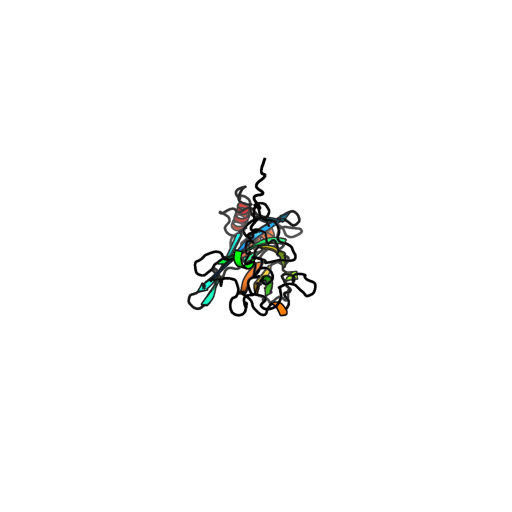OM 766 C CA . TYR A 1 97 ? 1.143 2.702 6.377 1.00 98.44 97 TYR A CA 1
ATOM 767 C C . TYR A 1 97 ? 2.221 2.493 5.320 1.00 98.44 97 TYR A C 1
ATOM 769 O O . TYR A 1 97 ? 2.035 2.838 4.153 1.00 98.44 97 TYR A O 1
ATOM 777 N N . GLY A 1 98 ? 3.345 1.910 5.724 1.00 98.19 98 GLY A N 1
ATOM 778 C CA . GLY A 1 98 ? 4.376 1.424 4.819 1.00 98.19 98 GLY A CA 1
ATOM 779 C C . GLY A 1 98 ? 3.838 0.292 3.949 1.00 98.19 98 GLY A C 1
ATOM 780 O O . GLY A 1 98 ? 3.165 -0.600 4.451 1.00 98.19 98 GLY A O 1
ATOM 781 N N . LEU A 1 99 ? 4.141 0.327 2.659 1.00 98.62 99 LEU A N 1
ATOM 782 C CA . LEU A 1 99 ? 3.808 -0.690 1.675 1.00 98.62 99 LEU A CA 1
ATOM 783 C C . LEU A 1 99 ? 5.083 -1.389 1.208 1.00 98.62 99 LEU A C 1
ATOM 785 O O . LEU A 1 99 ? 6.058 -0.726 0.852 1.00 98.62 99 LEU A O 1
ATOM 789 N N . GLU A 1 100 ? 5.023 -2.712 1.116 1.00 98.50 100 GLU A N 1
ATOM 790 C CA . GLU A 1 100 ? 5.935 -3.528 0.317 1.00 98.50 100 GLU A CA 1
ATOM 791 C C . GLU A 1 100 ? 5.133 -4.363 -0.682 1.00 98.50 100 GLU A C 1
ATOM 793 O O . GLU A 1 100 ? 4.130 -4.985 -0.321 1.00 98.50 100 GLU A O 1
ATOM 798 N N . ILE A 1 101 ? 5.591 -4.401 -1.933 1.00 98.75 101 ILE A N 1
ATOM 799 C CA . ILE A 1 101 ? 5.027 -5.242 -2.991 1.00 98.75 101 ILE A CA 1
ATOM 800 C C . ILE A 1 101 ? 6.055 -6.308 -3.352 1.00 98.75 101 ILE A C 1
ATOM 802 O O . ILE A 1 101 ? 7.201 -5.987 -3.665 1.00 98.75 101 ILE A O 1
ATOM 806 N N . THR A 1 102 ? 5.671 -7.582 -3.324 1.00 98.75 102 THR A N 1
ATOM 807 C CA . THR A 1 102 ? 6.531 -8.696 -3.753 1.00 98.75 102 THR A CA 1
ATOM 808 C C . THR A 1 102 ? 5.841 -9.522 -4.825 1.00 98.75 102 THR A C 1
ATOM 810 O O . THR A 1 102 ? 4.753 -10.045 -4.595 1.00 98.75 102 THR A O 1
ATOM 813 N N . TYR A 1 103 ? 6.489 -9.649 -5.976 1.00 98.56 103 TYR A N 1
ATOM 814 C CA . TYR A 1 103 ? 6.067 -10.450 -7.113 1.00 98.56 103 TYR A CA 1
ATOM 815 C C . TYR A 1 103 ? 6.805 -11.780 -7.125 1.00 98.56 103 TYR A C 1
ATOM 817 O O . TYR A 1 103 ? 8.022 -11.826 -6.934 1.00 98.56 103 TYR A O 1
ATOM 825 N N . TYR A 1 104 ? 6.062 -12.846 -7.395 1.00 98.19 104 TYR A N 1
ATOM 826 C CA . TYR A 1 104 ? 6.566 -14.205 -7.495 1.00 98.19 104 TYR A CA 1
ATOM 827 C C . TYR A 1 104 ? 6.208 -14.789 -8.858 1.00 98.19 104 TYR A C 1
ATOM 829 O O . TYR A 1 104 ? 5.065 -14.649 -9.302 1.00 98.19 104 TYR A O 1
ATOM 837 N N . ASN A 1 105 ? 7.147 -15.479 -9.501 1.00 96.19 105 ASN A N 1
ATOM 838 C CA . ASN A 1 105 ? 6.875 -16.242 -10.721 1.00 96.19 105 ASN A CA 1
ATOM 839 C C . ASN A 1 105 ? 6.123 -17.557 -10.415 1.00 96.19 105 ASN A C 1
ATOM 841 O O . ASN A 1 105 ? 5.839 -17.893 -9.263 1.00 96.19 105 ASN A O 1
ATOM 845 N N . LYS A 1 106 ? 5.828 -18.353 -11.453 1.00 94.38 106 LYS A N 1
ATOM 846 C CA . LYS A 1 106 ? 5.139 -19.657 -11.320 1.00 94.38 106 LYS A CA 1
ATOM 847 C C . LYS A 1 106 ? 5.892 -20.693 -10.478 1.00 94.38 106 LYS A C 1
ATOM 849 O O . LYS A 1 106 ? 5.280 -21.656 -10.028 1.00 94.38 106 LYS A O 1
ATOM 854 N N . LYS A 1 107 ? 7.203 -20.530 -10.284 1.00 95.69 107 LYS A N 1
ATOM 855 C CA . LYS A 1 107 ? 8.019 -21.401 -9.422 1.00 95.69 107 LYS A CA 1
ATOM 856 C C . LYS A 1 107 ? 8.012 -20.939 -7.959 1.00 95.69 107 LYS A C 1
ATOM 858 O O . LYS A 1 107 ? 8.567 -21.631 -7.112 1.00 95.69 107 LYS A O 1
ATOM 863 N N . GLY A 1 108 ? 7.394 -19.794 -7.662 1.00 96.00 108 GLY A N 1
ATOM 864 C CA . GLY A 1 108 ? 7.407 -19.171 -6.341 1.00 96.00 108 GLY A CA 1
ATOM 865 C C . GLY A 1 108 ? 8.677 -18.367 -6.049 1.00 96.00 108 GLY A C 1
ATOM 866 O O . GLY A 1 108 ? 8.934 -18.046 -4.891 1.00 96.00 108 GLY A O 1
ATOM 867 N N . GLU A 1 109 ? 9.481 -18.045 -7.064 1.00 97.62 109 GLU A N 1
ATOM 868 C CA . GLU A 1 109 ? 10.703 -17.247 -6.922 1.00 97.62 109 GLU A CA 1
ATOM 869 C C . GLU A 1 109 ? 10.370 -15.755 -7.001 1.00 97.62 109 GLU A C 1
ATOM 871 O O . GLU A 1 109 ? 9.522 -15.350 -7.795 1.00 97.62 109 GLU A O 1
ATOM 876 N N . VAL A 1 110 ? 11.038 -14.933 -6.188 1.00 97.75 110 VAL A N 1
ATOM 877 C CA . VAL A 1 110 ? 10.841 -13.477 -6.183 1.00 97.75 110 VAL A CA 1
ATOM 878 C C . VAL A 1 110 ? 11.493 -12.846 -7.412 1.00 97.75 110 VAL A C 1
ATOM 880 O O . VAL A 1 110 ? 12.695 -13.004 -7.611 1.00 97.75 110 VAL A O 1
ATOM 883 N N . VAL A 1 111 ? 10.726 -12.065 -8.177 1.00 97.19 111 VAL A N 1
ATOM 884 C CA . VAL A 1 111 ? 11.168 -11.467 -9.458 1.00 97.19 111 VAL A CA 1
ATOM 885 C C . VAL A 1 111 ? 11.292 -9.940 -9.431 1.00 97.19 111 VAL A C 1
ATOM 887 O O . VAL A 1 111 ? 11.613 -9.312 -10.433 1.00 97.19 111 VAL A O 1
ATOM 890 N N . ASN A 1 112 ? 11.108 -9.304 -8.270 1.00 97.50 112 ASN A N 1
ATOM 891 C CA . ASN A 1 112 ? 11.190 -7.844 -8.115 1.00 97.50 112 ASN A CA 1
ATOM 892 C C . ASN A 1 112 ? 12.465 -7.203 -8.692 1.00 97.50 112 ASN A C 1
ATOM 894 O O . ASN A 1 112 ? 12.421 -6.062 -9.154 1.00 97.50 112 ASN A O 1
ATOM 898 N N . GLN A 1 113 ? 13.593 -7.923 -8.648 1.00 96.31 113 GLN A N 1
ATOM 899 C CA . GLN A 1 113 ? 14.881 -7.467 -9.177 1.00 96.31 113 GLN A CA 1
ATOM 900 C C . GLN A 1 113 ? 14.805 -7.105 -10.671 1.00 96.31 113 GLN A C 1
ATOM 902 O O . GLN A 1 113 ? 15.549 -6.238 -11.135 1.00 96.31 113 GLN A O 1
ATOM 907 N N . GLU A 1 114 ? 13.906 -7.741 -11.417 1.00 94.75 114 GLU A N 1
ATOM 908 C CA . GLU A 1 114 ? 13.759 -7.536 -12.854 1.00 94.75 114 GLU A CA 1
ATOM 909 C C . GLU A 1 114 ? 13.197 -6.145 -13.152 1.00 94.75 114 GLU A C 1
ATOM 911 O O . GLU A 1 114 ? 13.773 -5.436 -13.973 1.00 94.75 114 GLU A O 1
ATOM 916 N N . PHE A 1 115 ? 12.198 -5.682 -12.387 1.00 95.88 115 PHE A N 1
ATOM 917 C CA . PHE A 1 115 ? 11.584 -4.352 -12.540 1.00 95.88 115 PHE A CA 1
ATOM 918 C C . PHE A 1 115 ? 12.511 -3.182 -12.189 1.00 95.88 115 PHE A C 1
ATOM 920 O O . PHE A 1 115 ? 12.259 -2.050 -12.596 1.00 95.88 115 PHE A O 1
ATOM 927 N N . VAL A 1 116 ? 13.568 -3.428 -11.410 1.00 95.50 116 VAL A N 1
ATOM 928 C CA . VAL A 1 116 ? 14.476 -2.376 -10.915 1.00 95.50 116 VAL A CA 1
ATOM 929 C C . VAL A 1 116 ? 15.803 -2.309 -11.665 1.00 95.50 116 VAL A C 1
ATOM 931 O O . VAL A 1 116 ? 16.628 -1.448 -11.344 1.00 95.50 116 VAL A O 1
ATOM 934 N N . SER A 1 117 ? 16.015 -3.206 -12.631 1.00 94.19 117 SER A N 1
ATOM 935 C CA . SER A 1 117 ? 17.204 -3.228 -13.487 1.00 94.19 117 SER A CA 1
ATOM 936 C C . SER A 1 117 ? 17.298 -1.971 -14.362 1.00 94.19 117 SER A C 1
ATOM 938 O O . SER A 1 117 ? 16.292 -1.319 -14.635 1.00 94.19 117 SER A O 1
ATOM 940 N N . GLU A 1 118 ? 18.502 -1.634 -14.835 1.00 91.88 118 GLU A N 1
ATOM 941 C CA . GLU A 1 118 ? 18.749 -0.422 -15.640 1.00 91.88 118 GLU A CA 1
ATOM 942 C C . GLU A 1 118 ? 17.863 -0.330 -16.889 1.00 91.88 118 GLU A C 1
ATOM 944 O O . GLU A 1 118 ? 17.461 0.760 -17.291 1.00 91.88 118 GLU A O 1
ATOM 949 N N . LYS A 1 119 ? 17.532 -1.478 -17.485 1.00 91.00 119 LYS A N 1
ATOM 950 C CA . LYS A 1 119 ? 16.687 -1.566 -18.677 1.00 91.00 119 LYS A CA 1
ATOM 951 C C . LYS A 1 119 ? 15.196 -1.443 -18.354 1.00 91.00 119 LYS A C 1
ATOM 953 O O . LYS A 1 119 ? 14.464 -0.812 -19.108 1.00 91.00 119 LYS A O 1
ATOM 958 N N . MET A 1 120 ? 14.753 -2.027 -17.241 1.00 94.06 120 MET A N 1
ATOM 959 C CA . MET A 1 120 ? 13.326 -2.156 -16.924 1.00 94.06 120 MET A CA 1
ATOM 960 C C . MET A 1 120 ? 12.792 -1.002 -16.086 1.00 94.06 120 MET A C 1
ATOM 962 O O . MET A 1 120 ? 11.645 -0.589 -16.264 1.00 94.06 120 MET A O 1
ATOM 966 N N . ALA A 1 121 ? 13.622 -0.435 -15.213 1.00 96.00 121 ALA A N 1
ATOM 967 C CA . ALA A 1 121 ? 13.234 0.675 -14.358 1.00 96.00 121 ALA A CA 1
ATOM 968 C C . ALA A 1 121 ? 12.671 1.884 -15.130 1.00 96.00 121 ALA A C 1
ATOM 970 O O . ALA A 1 121 ? 11.625 2.392 -14.721 1.00 96.00 121 ALA A O 1
ATOM 971 N N . PRO A 1 122 ? 13.247 2.327 -16.269 1.00 96.31 122 PRO A N 1
ATOM 972 C CA . PRO A 1 122 ? 12.721 3.465 -17.026 1.00 96.31 122 PRO A CA 1
ATOM 973 C C . PRO A 1 122 ? 11.314 3.266 -17.604 1.00 96.31 122 PRO A C 1
ATOM 975 O O . PRO A 1 122 ? 10.689 4.249 -18.004 1.00 96.31 122 PRO A O 1
ATOM 978 N N . ILE A 1 123 ? 10.818 2.028 -17.669 1.00 95.94 123 ILE A N 1
ATOM 979 C CA . ILE A 1 123 ? 9.532 1.679 -18.288 1.00 95.94 123 ILE A CA 1
ATOM 980 C C . ILE A 1 123 ? 8.517 1.077 -17.302 1.00 95.94 123 ILE A C 1
ATOM 982 O O . ILE A 1 123 ? 7.380 0.846 -17.705 1.00 95.94 123 ILE A O 1
ATOM 986 N N . HIS A 1 124 ? 8.877 0.914 -16.021 1.00 97.62 124 HIS A N 1
ATOM 987 C CA . HIS A 1 124 ? 7.995 0.396 -14.968 1.00 97.62 124 HIS A CA 1
ATOM 988 C C . HIS A 1 124 ? 7.791 1.393 -13.825 1.00 97.62 124 HIS A C 1
ATOM 990 O O . HIS A 1 124 ? 8.740 2.001 -13.325 1.00 97.62 124 HIS A O 1
ATOM 996 N N . GLN A 1 125 ? 6.538 1.534 -13.386 1.00 98.12 125 GLN A N 1
ATOM 997 C CA . GLN A 1 125 ? 6.161 2.294 -12.192 1.00 98.12 125 GLN A CA 1
ATOM 998 C C . GLN A 1 125 ? 4.790 1.855 -11.665 1.00 98.12 125 GLN A C 1
ATOM 1000 O O . GLN A 1 125 ? 3.856 1.635 -12.437 1.00 98.12 125 GLN A O 1
ATOM 1005 N N . HIS A 1 126 ? 4.656 1.782 -10.343 1.00 98.75 126 HIS A N 1
ATOM 1006 C CA . HIS A 1 126 ? 3.378 1.583 -9.673 1.00 98.75 126 HIS A CA 1
ATOM 1007 C C . HIS A 1 126 ? 2.651 2.909 -9.463 1.00 98.75 126 HIS A C 1
ATOM 1009 O O . HIS A 1 126 ? 3.258 3.908 -9.084 1.00 98.75 126 HIS A O 1
ATOM 1015 N N . PHE A 1 127 ? 1.337 2.889 -9.641 1.00 98.75 127 PHE A N 1
ATOM 1016 C CA . PHE A 1 127 ? 0.420 3.976 -9.326 1.00 98.75 127 PHE A CA 1
ATOM 1017 C C . PHE A 1 127 ? -0.649 3.481 -8.356 1.00 98.75 127 PHE A C 1
ATOM 1019 O O . PHE A 1 127 ? -1.067 2.322 -8.413 1.00 98.75 127 PHE A O 1
ATOM 1026 N N . PHE A 1 128 ? -1.102 4.380 -7.485 1.00 98.81 128 PHE A N 1
ATOM 1027 C CA . PHE A 1 128 ? -2.032 4.085 -6.401 1.00 98.81 128 PHE A CA 1
ATOM 1028 C C . PHE A 1 128 ? -3.174 5.097 -6.431 1.00 98.81 128 PHE A C 1
ATOM 1030 O O . PHE A 1 128 ? -2.974 6.296 -6.236 1.00 98.81 128 PHE A O 1
ATOM 1037 N N . MET A 1 129 ? -4.381 4.625 -6.710 1.00 98.38 129 MET A N 1
ATOM 1038 C CA . MET A 1 129 ? -5.577 5.461 -6.838 1.00 98.38 129 MET A CA 1
ATOM 1039 C C . MET A 1 129 ? -6.709 4.866 -6.009 1.00 98.38 129 MET A C 1
ATOM 1041 O O . MET A 1 129 ? -6.727 3.661 -5.777 1.00 98.38 129 MET A O 1
ATOM 1045 N N . ILE A 1 130 ? -7.675 5.679 -5.589 1.00 98.00 130 ILE A N 1
ATOM 1046 C CA . ILE A 1 130 ? -8.899 5.154 -4.970 1.00 98.00 130 ILE A CA 1
ATOM 1047 C C . ILE A 1 130 ? -9.993 4.960 -6.022 1.00 98.00 130 ILE A C 1
ATOM 1049 O O . ILE A 1 130 ? -10.086 5.718 -6.990 1.00 98.00 130 ILE A O 1
ATOM 1053 N N . LYS A 1 131 ? -10.841 3.955 -5.817 1.00 97.88 131 LYS A N 1
ATOM 1054 C CA . LYS A 1 131 ? -12.074 3.712 -6.574 1.00 97.88 131 LYS A CA 1
ATOM 1055 C C . LYS A 1 131 ? -13.204 3.328 -5.625 1.00 97.88 131 LYS A C 1
ATOM 1057 O O . LYS A 1 131 ? -12.957 2.888 -4.504 1.00 97.88 131 LYS A O 1
ATOM 1062 N N . ASP A 1 132 ? -14.438 3.461 -6.106 1.00 97.25 132 ASP A N 1
ATOM 1063 C CA . ASP A 1 132 ? -15.649 2.937 -5.460 1.00 97.25 132 ASP A CA 1
ATOM 1064 C C . ASP A 1 132 ? -15.820 3.338 -3.987 1.00 97.25 132 ASP A C 1
ATOM 1066 O O . ASP A 1 132 ? -16.291 2.549 -3.164 1.00 97.25 132 ASP A O 1
ATOM 1070 N N . THR A 1 133 ? -15.445 4.576 -3.657 1.00 98.31 133 THR A N 1
ATOM 1071 C CA . THR A 1 133 ? -15.478 5.087 -2.287 1.00 98.31 133 THR A CA 1
ATOM 1072 C C . THR A 1 133 ? -16.902 5.165 -1.743 1.00 98.31 133 THR A C 1
ATOM 1074 O O . THR A 1 133 ? -17.826 5.651 -2.406 1.00 98.31 133 THR A O 1
ATOM 1077 N N . LYS A 1 134 ? -17.091 4.688 -0.513 1.00 98.50 134 LYS A N 1
ATOM 1078 C CA . LYS A 1 134 ? -18.376 4.630 0.194 1.00 98.50 134 LYS A CA 1
ATOM 1079 C C . LYS A 1 134 ? -18.186 4.942 1.676 1.00 98.50 134 LYS A C 1
ATOM 1081 O O . LYS A 1 134 ? -17.100 4.720 2.196 1.00 98.50 134 LYS A O 1
ATOM 1086 N N . SER A 1 135 ? -19.234 5.376 2.374 1.00 98.31 135 SER A N 1
ATOM 1087 C CA . SER A 1 135 ? -19.255 5.360 3.845 1.00 98.31 135 SER A CA 1
ATOM 1088 C C . SER A 1 135 ? -19.217 3.920 4.382 1.00 98.31 135 SER A C 1
ATOM 1090 O O . SER A 1 135 ? -19.377 2.963 3.609 1.00 98.31 135 SER A O 1
ATOM 1092 N N . LEU A 1 136 ? -19.037 3.735 5.696 1.00 96.69 136 LEU A N 1
ATOM 1093 C CA . LEU A 1 136 ? -19.100 2.400 6.316 1.00 96.69 136 LEU A CA 1
ATOM 1094 C C . LEU A 1 136 ? -20.454 1.704 6.114 1.00 96.69 136 LEU A C 1
ATOM 1096 O O . LEU A 1 136 ? -20.494 0.483 5.977 1.00 96.69 136 LEU A O 1
ATOM 1100 N N . GLU A 1 137 ? -21.536 2.474 5.996 1.00 95.31 137 GLU A N 1
ATOM 1101 C CA . GLU A 1 137 ? -22.902 2.003 5.722 1.00 95.31 137 GLU A CA 1
ATOM 1102 C C . GLU A 1 137 ? -23.157 1.738 4.227 1.00 95.31 137 GLU A C 1
ATOM 1104 O O . GLU A 1 137 ? -24.257 1.351 3.834 1.00 95.31 137 GLU A O 1
ATOM 1109 N N . GLY A 1 138 ? -22.158 1.960 3.365 1.00 95.69 138 GLY A N 1
ATOM 1110 C CA . GLY A 1 138 ? -22.229 1.655 1.936 1.00 95.69 138 GL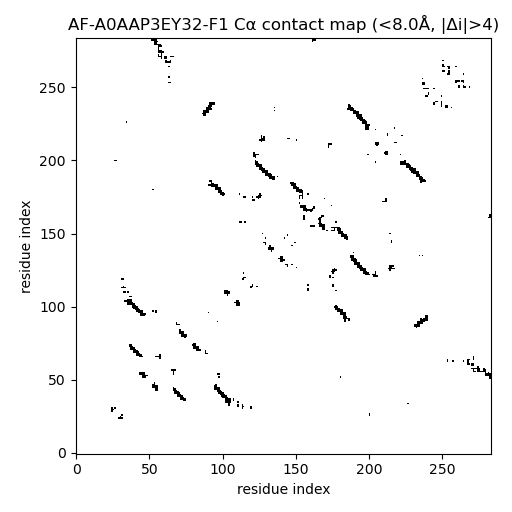Y A CA 1
ATOM 1111 C C . GLY A 1 138 ? -22.773 2.781 1.055 1.00 95.69 138 G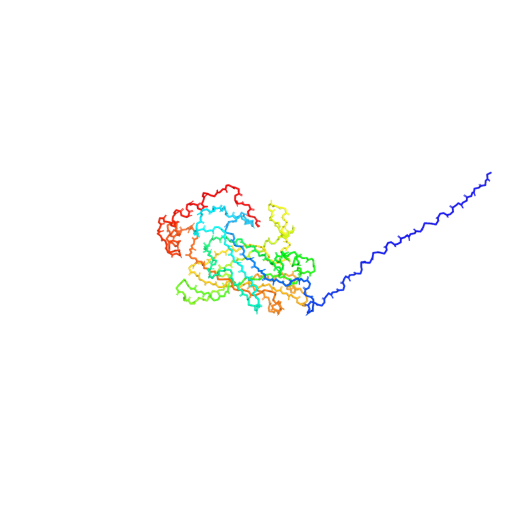LY A C 1
ATOM 1112 O O . GLY A 1 138 ? -22.977 2.561 -0.143 1.00 95.69 138 GLY A O 1
ATOM 1113 N N . LYS A 1 139 ? -22.979 3.992 1.591 1.00 97.69 139 LYS A N 1
ATOM 1114 C CA . LYS A 1 139 ? -23.410 5.147 0.789 1.00 97.69 139 LYS A CA 1
ATOM 1115 C C . LYS A 1 139 ? -22.263 5.617 -0.116 1.00 97.69 139 LYS A C 1
ATOM 1117 O O . LYS A 1 139 ? -21.202 5.918 0.420 1.00 97.69 139 LYS A O 1
ATOM 1122 N N . PRO A 1 140 ? -22.448 5.747 -1.444 1.00 97.94 140 PRO A N 1
ATOM 1123 C CA . PRO A 1 140 ? -21.410 6.264 -2.336 1.00 97.94 140 PRO A CA 1
ATOM 1124 C C . PRO A 1 140 ? -20.934 7.667 -1.945 1.00 97.94 140 PRO A C 1
ATOM 1126 O O . PRO A 1 140 ? -21.749 8.534 -1.619 1.00 97.94 140 PRO A O 1
ATOM 1129 N N . LEU A 1 141 ? -19.622 7.887 -2.027 1.00 97.75 141 LEU A N 1
ATOM 1130 C CA . LEU A 1 141 ? -18.960 9.165 -1.778 1.00 97.75 141 LEU A CA 1
ATOM 1131 C C . LEU A 1 141 ? -18.130 9.564 -3.001 1.00 97.75 141 LEU A C 1
ATOM 1133 O O . LEU A 1 141 ? -17.486 8.729 -3.630 1.00 97.75 141 LEU A O 1
ATOM 1137 N N . SER A 1 142 ? -18.127 10.854 -3.328 1.00 96.38 142 SER A N 1
ATOM 1138 C CA . SER A 1 142 ? -17.327 11.404 -4.425 1.00 96.38 142 SER A CA 1
ATOM 1139 C C . SER A 1 142 ? -16.051 12.027 -3.868 1.00 96.38 142 SER A C 1
ATOM 1141 O O . SER A 1 142 ? -15.974 13.246 -3.736 1.00 96.38 142 SER A O 1
ATOM 1143 N N . LEU A 1 143 ? -15.074 11.186 -3.532 1.00 96.88 143 LEU A N 1
ATOM 1144 C 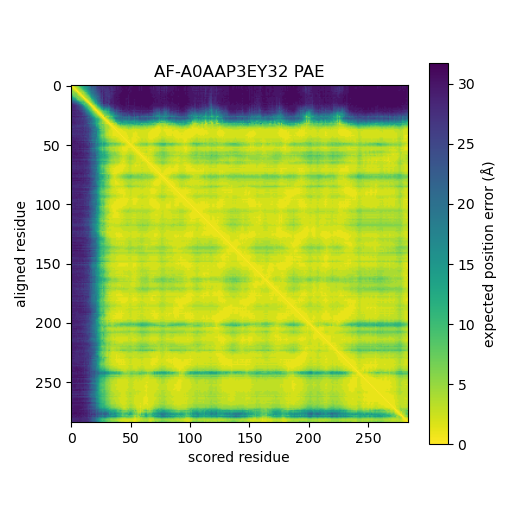CA . LEU A 1 143 ? -13.750 11.607 -3.068 1.00 96.88 143 LEU A CA 1
ATOM 1145 C C . LEU A 1 143 ? -12.703 11.353 -4.153 1.00 96.88 143 LEU A C 1
ATOM 1147 O O . LEU A 1 143 ? -12.776 10.358 -4.877 1.00 96.88 143 LEU A O 1
ATOM 1151 N N . GLN A 1 144 ? -11.728 12.248 -4.258 1.00 97.25 144 GLN A N 1
ATOM 1152 C CA . GLN A 1 144 ? -10.528 12.062 -5.065 1.00 97.25 144 GLN A CA 1
ATOM 1153 C C . GLN A 1 144 ? -9.455 11.335 -4.252 1.00 97.25 144 GLN A C 1
ATOM 1155 O O . GLN A 1 144 ? -9.454 11.369 -3.023 1.00 97.25 144 GLN A O 1
ATOM 1160 N N . THR A 1 145 ? -8.484 10.719 -4.931 1.00 98.19 145 THR A N 1
ATOM 1161 C CA . THR A 1 145 ? -7.381 10.000 -4.266 1.00 98.19 145 THR A CA 1
ATOM 1162 C C . THR A 1 145 ? -6.688 10.847 -3.196 1.00 98.19 145 THR A C 1
ATOM 1164 O O . THR A 1 145 ? -6.463 10.357 -2.095 1.00 98.19 145 THR A O 1
ATOM 1167 N N . LEU A 1 146 ? -6.403 12.122 -3.489 1.00 98.31 146 LEU A N 1
ATOM 1168 C CA . LEU A 1 146 ? -5.707 13.022 -2.563 1.00 98.31 146 LEU A CA 1
ATOM 1169 C C . LEU A 1 146 ? -6.545 13.475 -1.362 1.00 98.31 146 LEU A C 1
ATOM 1171 O O . LEU A 1 146 ? -5.951 13.936 -0.382 1.00 98.31 146 LEU A O 1
ATOM 1175 N N . ASP A 1 147 ? -7.871 13.328 -1.419 1.00 97.88 147 ASP A N 1
ATOM 1176 C CA . ASP A 1 147 ? -8.754 13.579 -0.275 1.00 97.88 147 ASP A CA 1
ATOM 1177 C C . ASP A 1 147 ? -8.600 12.462 0.767 1.00 97.88 147 ASP A C 1
ATOM 1179 O O . ASP A 1 147 ? -8.694 12.712 1.962 1.00 97.88 147 ASP A O 1
ATOM 1183 N N . VAL A 1 148 ? -8.294 11.237 0.320 1.00 98.38 148 VAL A N 1
ATOM 1184 C CA . VAL A 1 148 ? -8.226 10.041 1.173 1.00 98.38 148 VAL A CA 1
ATOM 1185 C C . VAL A 1 148 ? -6.802 9.683 1.580 1.00 98.38 148 VAL A C 1
ATOM 1187 O O . VAL A 1 148 ? -6.572 9.305 2.729 1.00 98.38 148 VAL A O 1
ATOM 1190 N N . LEU A 1 149 ? -5.838 9.765 0.661 1.00 97.19 149 LEU A N 1
ATOM 1191 C CA . LEU A 1 149 ? -4.468 9.329 0.914 1.00 97.19 149 LEU A CA 1
ATOM 1192 C C . LEU A 1 149 ? -3.420 10.146 0.154 1.00 97.19 149 LEU A C 1
ATOM 1194 O O . LEU A 1 149 ? -3.627 10.613 -0.965 1.00 97.19 149 LEU A O 1
ATOM 1198 N N . ASN A 1 150 ? -2.256 10.299 0.778 1.00 98.19 150 ASN A N 1
ATOM 1199 C CA . ASN A 1 150 ? -1.003 10.606 0.088 1.00 98.19 150 ASN A CA 1
ATOM 1200 C C . ASN A 1 150 ? -0.165 9.331 -0.017 1.00 98.19 150 ASN A C 1
ATOM 1202 O O . ASN A 1 150 ? -0.344 8.426 0.793 1.00 98.19 150 ASN A O 1
ATOM 1206 N N . TYR A 1 151 ? 0.776 9.288 -0.960 1.00 98.44 151 TYR A N 1
ATOM 1207 C CA . TYR A 1 151 ? 1.788 8.238 -1.038 1.00 98.44 151 TYR A CA 1
ATOM 1208 C C . TYR A 1 151 ? 3.164 8.827 -1.340 1.00 98.44 151 TYR A C 1
ATOM 1210 O O . TYR A 1 151 ? 3.306 9.650 -2.250 1.00 98.44 151 TYR A O 1
ATOM 1218 N N . THR A 1 152 ? 4.170 8.366 -0.604 1.00 97.88 152 THR A N 1
ATOM 1219 C CA . THR A 1 152 ? 5.576 8.716 -0.812 1.00 97.88 152 THR A CA 1
ATOM 1220 C C . THR A 1 152 ? 6.339 7.474 -1.250 1.00 97.88 152 THR A C 1
ATOM 1222 O O . THR A 1 152 ? 6.405 6.493 -0.511 1.00 97.88 152 THR A O 1
ATOM 1225 N N . TYR A 1 153 ? 6.949 7.522 -2.437 1.00 98.12 153 TYR A N 1
ATOM 1226 C CA . TYR A 1 153 ? 7.861 6.477 -2.907 1.00 98.12 153 TYR A CA 1
ATOM 1227 C C . TYR A 1 153 ? 9.122 6.444 -2.049 1.00 98.12 153 TYR A C 1
ATOM 1229 O O . TYR A 1 153 ? 9.713 7.490 -1.777 1.00 98.12 153 TYR A O 1
ATOM 1237 N N . ARG A 1 154 ? 9.537 5.242 -1.643 1.00 97.31 154 ARG A N 1
ATOM 1238 C CA . ARG A 1 154 ? 10.736 5.006 -0.826 1.00 97.31 154 ARG A CA 1
ATOM 1239 C C . ARG A 1 154 ? 11.507 3.780 -1.312 1.00 97.31 154 ARG A C 1
ATOM 1241 O O . ARG A 1 154 ? 12.053 3.022 -0.515 1.00 97.31 154 ARG A O 1
ATOM 1248 N N . ASP A 1 155 ? 11.507 3.562 -2.627 1.00 97.06 155 ASP A N 1
ATOM 1249 C CA . ASP A 1 155 ? 12.329 2.528 -3.253 1.00 97.06 155 ASP A CA 1
ATOM 1250 C C . ASP A 1 155 ? 13.802 2.730 -2.898 1.00 97.06 155 ASP A C 1
ATOM 1252 O O . ASP A 1 155 ? 14.280 3.859 -2.761 1.00 97.06 155 ASP A O 1
ATOM 1256 N N . THR A 1 156 ? 14.519 1.622 -2.767 1.00 96.88 156 THR A N 1
ATOM 1257 C CA . THR A 1 156 ? 15.924 1.605 -2.376 1.00 96.88 156 THR A CA 1
ATOM 1258 C C . THR A 1 156 ? 16.800 0.941 -3.432 1.00 96.88 156 THR A C 1
ATOM 1260 O O . THR A 1 156 ? 16.325 0.234 -4.325 1.00 96.88 156 THR A O 1
ATOM 1263 N N . VAL A 1 157 ? 18.103 1.178 -3.329 1.00 95.62 157 VAL A N 1
ATOM 1264 C CA . VAL A 1 157 ? 19.156 0.475 -4.053 1.00 95.62 157 VAL A CA 1
ATOM 1265 C C . VAL A 1 157 ? 20.122 -0.110 -3.013 1.00 95.62 157 VAL A C 1
ATOM 1267 O O . VAL A 1 157 ? 20.712 0.657 -2.253 1.00 95.62 157 VAL A O 1
ATOM 1270 N N . PRO A 1 158 ? 20.291 -1.444 -2.946 1.00 96.19 158 PRO A N 1
ATOM 1271 C CA . PRO A 1 158 ? 19.486 -2.472 -3.621 1.00 96.19 158 PRO A CA 1
ATOM 1272 C C . PRO A 1 158 ? 18.027 -2.513 -3.110 1.00 96.19 158 PRO A C 1
ATOM 1274 O O . PRO A 1 158 ? 17.740 -2.134 -1.976 1.00 96.19 158 PRO A O 1
ATOM 1277 N N . TRP A 1 159 ? 17.103 -2.976 -3.963 1.00 95.50 159 TRP A N 1
ATOM 1278 C CA . TRP A 1 159 ? 15.642 -2.865 -3.766 1.00 95.50 159 TRP A CA 1
ATOM 1279 C C . TRP A 1 159 ? 15.087 -3.648 -2.566 1.00 95.50 159 TRP A C 1
ATOM 1281 O O . TRP A 1 159 ? 14.011 -3.329 -2.042 1.00 95.50 159 TRP A O 1
ATOM 1291 N N . ASP A 1 160 ? 15.801 -4.697 -2.157 1.00 95.44 160 ASP A N 1
ATOM 1292 C CA . ASP A 1 160 ? 15.431 -5.626 -1.089 1.00 95.44 160 ASP A CA 1
ATOM 1293 C C . ASP A 1 160 ? 15.924 -5.162 0.290 1.00 95.44 160 ASP A C 1
ATOM 1295 O O . ASP A 1 160 ? 15.725 -5.856 1.289 1.00 95.44 160 ASP A O 1
ATOM 1299 N N . LYS A 1 161 ? 16.582 -3.998 0.369 1.00 96.00 161 LYS A N 1
ATOM 1300 C CA . LYS A 1 161 ? 17.087 -3.435 1.624 1.00 96.00 161 LYS A CA 1
ATOM 1301 C C . LYS A 1 161 ? 16.274 -2.237 2.077 1.00 96.00 161 LYS A C 1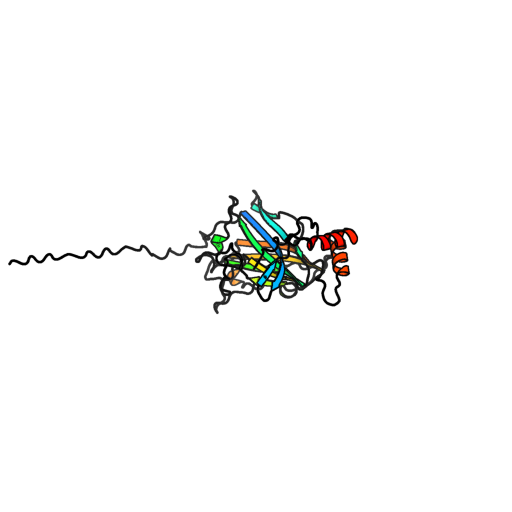
ATOM 1303 O O . LYS A 1 161 ? 15.705 -1.491 1.290 1.00 96.00 161 LYS A O 1
ATOM 1308 N N . MET A 1 162 ? 16.255 -2.044 3.385 1.00 93.56 162 MET A N 1
ATOM 1309 C CA . MET A 1 162 ? 15.668 -0.888 4.058 1.00 93.56 162 MET A CA 1
ATOM 1310 C C . MET A 1 162 ? 16.748 0.163 4.330 1.00 93.56 162 MET A C 1
ATOM 1312 O O . MET A 1 162 ? 17.925 -0.186 4.451 1.00 93.56 162 MET A O 1
ATOM 1316 N N . ILE A 1 163 ? 16.363 1.433 4.506 1.00 91.25 163 ILE A N 1
ATOM 1317 C CA . ILE A 1 163 ? 17.321 2.552 4.630 1.00 91.25 163 ILE A CA 1
ATOM 1318 C C . ILE A 1 163 ? 18.340 2.354 5.752 1.00 91.25 163 ILE A C 1
ATOM 1320 O O . ILE A 1 163 ? 19.536 2.574 5.585 1.00 91.25 163 ILE A O 1
ATOM 1324 N N . ARG A 1 164 ? 17.887 1.902 6.922 1.00 89.62 164 ARG A N 1
ATOM 1325 C CA . ARG A 1 164 ? 18.774 1.685 8.076 1.00 89.62 164 ARG A CA 1
ATOM 1326 C C . ARG A 1 164 ? 19.555 0.371 8.023 1.00 89.62 164 ARG A C 1
ATOM 1328 O O . ARG A 1 164 ? 20.321 0.082 8.938 1.00 89.62 164 ARG A O 1
ATOM 1335 N N . TYR A 1 165 ? 19.367 -0.414 6.966 1.00 91.88 165 TYR A N 1
ATOM 1336 C CA . TYR A 1 165 ? 19.906 -1.764 6.823 1.00 91.88 165 TYR A CA 1
ATOM 1337 C C . TYR A 1 165 ? 20.519 -1.981 5.434 1.00 91.88 165 TYR A C 1
ATOM 1339 O O . TYR A 1 165 ? 20.339 -3.031 4.818 1.00 91.88 165 TYR A O 1
ATOM 1347 N N . GLY A 1 166 ? 21.260 -0.978 4.954 1.00 92.88 166 GLY A N 1
ATOM 1348 C CA . GLY A 1 166 ? 22.083 -1.070 3.745 1.00 92.88 166 GLY A CA 1
ATOM 1349 C C . GLY A 1 166 ? 21.378 -0.713 2.436 1.00 92.88 166 GLY A C 1
ATOM 1350 O O . GLY A 1 166 ? 21.963 -0.934 1.383 1.00 92.88 166 GLY A O 1
ATOM 1351 N N . GLY A 1 167 ? 20.148 -0.194 2.483 1.00 95.94 167 GLY A N 1
ATOM 1352 C CA . GLY A 1 167 ? 19.480 0.386 1.319 1.00 95.94 167 GLY A CA 1
ATOM 1353 C C . GLY A 1 167 ? 19.738 1.886 1.229 1.00 95.94 167 GLY A C 1
ATOM 1354 O O . GLY A 1 167 ? 19.595 2.603 2.214 1.00 95.94 167 GLY A O 1
ATOM 1355 N N . GLU A 1 168 ? 20.073 2.379 0.046 1.00 96.00 168 GLU A N 1
ATOM 1356 C CA . GLU A 1 168 ? 20.109 3.814 -0.240 1.00 96.00 168 GLU A CA 1
ATOM 1357 C C . GLU A 1 168 ? 18.836 4.219 -0.971 1.00 96.00 168 GLU A C 1
ATOM 1359 O O . GLU A 1 168 ? 18.307 3.435 -1.752 1.00 96.00 168 GLU A O 1
ATOM 1364 N N . LEU A 1 169 ? 18.318 5.424 -0.731 1.00 95.88 169 LEU A N 1
ATOM 1365 C CA . LEU A 1 169 ? 17.133 5.891 -1.449 1.00 95.88 169 LEU A CA 1
ATOM 1366 C C . LEU A 1 169 ? 17.400 5.971 -2.949 1.00 95.88 169 LEU A C 1
ATOM 1368 O O . LEU A 1 169 ? 18.377 6.581 -3.385 1.00 95.88 169 LEU A O 1
ATOM 1372 N N . ARG A 1 170 ? 16.486 5.396 -3.730 1.00 95.44 170 ARG A N 1
ATOM 1373 C CA . ARG A 1 170 ? 16.469 5.547 -5.181 1.00 95.44 170 ARG A CA 1
ATOM 1374 C C . ARG A 1 170 ? 16.216 7.010 -5.548 1.00 95.44 170 ARG A C 1
ATOM 1376 O O . ARG A 1 170 ? 15.524 7.729 -4.824 1.00 95.44 170 ARG A O 1
ATOM 1383 N N . ASP A 1 171 ? 16.762 7.442 -6.685 1.00 95.25 171 ASP A N 1
ATOM 1384 C CA . ASP A 1 171 ? 16.511 8.784 -7.209 1.00 95.25 171 ASP A CA 1
ATOM 1385 C C . ASP A 1 171 ? 14.999 9.021 -7.335 1.00 95.25 171 ASP A C 1
ATOM 1387 O O . ASP A 1 171 ? 14.264 8.225 -7.919 1.00 95.25 171 ASP A O 1
ATOM 1391 N N . THR A 1 172 ? 14.536 10.148 -6.801 1.00 93.44 172 THR A N 1
ATOM 1392 C CA . THR A 1 172 ? 13.146 10.602 -6.911 1.00 93.44 172 THR A CA 1
ATOM 1393 C C . THR A 1 172 ? 12.654 10.741 -8.351 1.00 93.44 172 THR A C 1
ATOM 1395 O O . THR A 1 172 ? 11.447 10.722 -8.567 1.00 93.44 172 THR A O 1
ATOM 1398 N N . LYS A 1 173 ? 13.556 10.864 -9.335 1.00 94.50 173 LYS A N 1
ATOM 1399 C CA . LYS A 1 173 ? 13.235 10.855 -10.769 1.00 94.50 173 LYS A CA 1
ATOM 1400 C C . LYS A 1 173 ? 13.077 9.458 -11.362 1.00 94.50 173 LYS A C 1
ATOM 1402 O O . LYS A 1 173 ? 12.730 9.339 -12.531 1.00 94.50 173 LYS A O 1
ATOM 1407 N N . ASP A 1 174 ? 13.292 8.412 -10.577 1.00 95.50 174 ASP A N 1
ATOM 1408 C CA . ASP A 1 174 ? 13.179 7.025 -11.008 1.00 95.50 174 ASP A CA 1
ATOM 1409 C C . ASP A 1 174 ? 12.341 6.173 -10.030 1.00 95.50 174 ASP A C 1
ATOM 1411 O O . ASP A 1 174 ? 12.799 5.130 -9.562 1.00 95.50 174 ASP A O 1
ATOM 1415 N N . PRO A 1 175 ? 11.101 6.583 -9.691 1.00 96.81 175 PRO A N 1
ATOM 1416 C CA . PRO A 1 175 ? 10.258 5.819 -8.776 1.00 96.81 175 PRO A CA 1
ATOM 1417 C C . PRO A 1 175 ? 9.808 4.504 -9.417 1.00 96.81 175 PRO A C 1
ATOM 1419 O O . PRO A 1 175 ? 9.416 4.482 -10.585 1.00 96.81 175 PRO A O 1
ATOM 1422 N N . ILE A 1 176 ? 9.807 3.416 -8.648 1.00 98.00 176 ILE A N 1
ATOM 1423 C CA . ILE A 1 176 ? 9.269 2.120 -9.093 1.00 98.00 176 ILE A CA 1
ATOM 1424 C C . ILE A 1 176 ? 7.983 1.813 -8.336 1.00 98.00 176 ILE A C 1
ATOM 1426 O O . ILE A 1 176 ? 7.013 1.378 -8.942 1.00 98.00 176 ILE A O 1
ATOM 1430 N N . GLY A 1 177 ? 7.938 2.080 -7.033 1.00 98.06 177 GLY A N 1
ATOM 1431 C CA . GLY A 1 177 ? 6.793 1.855 -6.160 1.00 98.06 177 GLY A CA 1
ATOM 1432 C C . GLY A 1 177 ? 6.673 0.432 -5.631 1.00 98.06 177 GLY A C 1
ATOM 1433 O O . GLY A 1 177 ? 5.575 0.031 -5.267 1.00 98.06 177 GLY A O 1
ATOM 1434 N N . LEU A 1 178 ? 7.782 -0.309 -5.542 1.00 98.38 178 LEU A N 1
ATOM 1435 C CA . LEU A 1 178 ? 7.821 -1.579 -4.807 1.00 98.38 178 LEU A CA 1
ATOM 1436 C C . LEU A 1 178 ? 7.808 -1.353 -3.293 1.00 98.38 178 LEU A C 1
ATOM 1438 O O . LEU A 1 178 ? 7.451 -2.264 -2.544 1.00 98.38 178 LEU A O 1
ATOM 1442 N N . LYS A 1 179 ? 8.211 -0.160 -2.841 1.00 97.25 179 LYS A N 1
ATOM 1443 C CA . LYS A 1 179 ? 8.063 0.277 -1.452 1.00 97.25 179 LYS A CA 1
ATOM 1444 C C . LYS A 1 179 ? 7.858 1.785 -1.307 1.00 97.25 179 LYS A C 1
ATOM 1446 O O . LYS A 1 179 ? 8.299 2.593 -2.127 1.00 97.25 179 LYS A O 1
ATOM 1451 N N . GLY A 1 180 ? 7.165 2.158 -0.243 1.00 98.00 180 GLY A N 1
ATOM 1452 C CA . GLY A 1 180 ? 6.760 3.528 0.062 1.00 98.00 180 GLY A CA 1
ATOM 1453 C C . GLY A 1 180 ? 5.804 3.546 1.241 1.00 98.00 180 GLY A C 1
ATOM 1454 O O . GLY A 1 180 ? 5.609 2.519 1.881 1.00 98.00 180 GLY A O 1
ATOM 1455 N N . TYR A 1 181 ? 5.205 4.686 1.554 1.00 98.62 181 TYR A N 1
ATOM 1456 C CA . TYR A 1 181 ? 4.209 4.755 2.622 1.00 98.62 181 TYR A CA 1
ATOM 1457 C C . TYR A 1 181 ? 3.031 5.642 2.243 1.00 98.62 181 TYR A C 1
ATOM 1459 O O . TYR A 1 181 ? 3.186 6.647 1.547 1.00 98.62 181 TYR A O 1
ATOM 1467 N N . PHE A 1 182 ? 1.854 5.257 2.725 1.00 98.69 182 PHE A N 1
ATOM 1468 C CA . PHE A 1 182 ? 0.640 6.052 2.667 1.00 98.69 182 PHE A CA 1
ATOM 1469 C C . PHE A 1 182 ? 0.505 6.924 3.913 1.00 98.69 182 PHE A C 1
ATOM 1471 O O . PHE A 1 182 ? 0.861 6.482 5.001 1.00 98.69 182 PHE A O 1
ATOM 1478 N N . SER A 1 183 ? -0.088 8.107 3.760 1.00 98.19 183 SER A N 1
ATOM 1479 C CA . SER A 1 183 ? -0.653 8.885 4.873 1.00 98.19 183 SER A CA 1
ATOM 1480 C C . SER A 1 183 ? -2.161 8.978 4.674 1.00 98.19 183 SER A C 1
ATOM 1482 O O . SER A 1 183 ? -2.603 9.485 3.638 1.00 98.19 183 SER A O 1
ATOM 1484 N N . VAL A 1 184 ? -2.940 8.476 5.633 1.00 98.19 184 VAL A N 1
ATOM 1485 C CA . VAL A 1 184 ? -4.403 8.346 5.525 1.00 98.19 184 VAL A CA 1
ATOM 1486 C C . VAL A 1 184 ? -5.086 9.587 6.096 1.00 98.19 184 VAL A C 1
ATOM 1488 O O . VAL A 1 184 ? -4.820 9.978 7.229 1.00 98.19 184 VAL A O 1
ATOM 1491 N N . LYS A 1 185 ? -5.972 10.215 5.322 1.00 97.81 185 LYS A N 1
ATOM 1492 C CA . LYS A 1 185 ? -6.566 11.525 5.644 1.00 97.81 185 LYS A CA 1
ATOM 1493 C C . LYS A 1 185 ? -8.052 11.487 5.964 1.00 97.81 185 LYS A C 1
ATOM 1495 O O . LYS A 1 185 ? -8.536 12.403 6.616 1.00 97.81 185 LYS A O 1
ATOM 1500 N N . GLU A 1 186 ? -8.751 10.448 5.524 1.00 97.69 186 GLU A N 1
ATOM 1501 C CA . GLU A 1 186 ? -10.201 10.331 5.667 1.00 97.69 186 GLU A CA 1
ATOM 1502 C C . GLU A 1 186 ? -10.573 9.099 6.490 1.00 97.69 186 GLU A C 1
ATOM 1504 O O . GLU A 1 186 ? -9.887 8.082 6.391 1.00 97.69 186 GLU A O 1
ATOM 1509 N N . LYS A 1 187 ? -11.652 9.181 7.278 1.00 97.06 187 LYS A N 1
ATOM 1510 C CA . LYS A 1 187 ? -12.135 8.106 8.161 1.00 97.06 187 LYS A CA 1
ATOM 1511 C C . LYS A 1 187 ? -13.568 7.694 7.848 1.00 97.06 187 LYS A C 1
ATOM 1513 O O . LYS A 1 187 ? -14.304 8.400 7.172 1.00 97.06 187 LYS A O 1
ATOM 1518 N N . TYR A 1 188 ? -13.971 6.542 8.375 1.00 98.19 188 TYR A N 1
ATOM 1519 C CA . TYR A 1 188 ? -15.309 5.963 8.214 1.00 98.19 188 TYR A CA 1
ATOM 1520 C C . TYR A 1 188 ? -15.724 5.746 6.757 1.00 98.19 188 TYR A C 1
ATOM 1522 O O . TYR A 1 188 ? -16.875 5.962 6.359 1.00 98.19 188 TYR A O 1
ATOM 1530 N N . ILE A 1 189 ? -14.776 5.253 5.965 1.00 98.69 189 ILE A N 1
ATOM 1531 C CA . ILE A 1 189 ? -14.974 4.971 4.548 1.00 98.69 189 ILE A CA 1
ATOM 1532 C C . ILE A 1 189 ? -14.468 3.585 4.163 1.00 98.69 189 ILE A C 1
ATOM 1534 O O . ILE A 1 189 ? -13.543 3.038 4.759 1.00 98.69 189 ILE A O 1
ATOM 1538 N N . ASN A 1 190 ? -15.058 3.042 3.105 1.00 98.38 190 ASN A N 1
ATOM 1539 C CA . ASN A 1 190 ? -14.535 1.917 2.345 1.00 98.38 190 ASN A CA 1
ATOM 1540 C C . ASN A 1 190 ? -14.108 2.423 0.966 1.00 98.38 190 ASN A C 1
ATOM 1542 O O . ASN A 1 190 ? -14.793 3.268 0.388 1.00 98.38 190 ASN A O 1
ATOM 1546 N N . PHE A 1 191 ? -13.030 1.884 0.410 1.00 98.69 191 PHE A N 1
ATOM 1547 C CA . PHE A 1 191 ? -12.627 2.140 -0.971 1.00 98.69 191 PHE A CA 1
ATOM 1548 C C . PHE A 1 191 ? -11.842 0.955 -1.538 1.00 98.69 191 PHE A C 1
ATOM 1550 O O . PHE A 1 191 ? -11.323 0.115 -0.807 1.00 98.69 191 PHE A O 1
ATOM 1557 N N . ALA A 1 192 ? -11.744 0.892 -2.860 1.00 98.56 192 ALA A N 1
ATOM 1558 C CA . ALA A 1 192 ? -10.806 0.019 -3.547 1.00 98.56 192 ALA A CA 1
ATOM 1559 C C . ALA A 1 192 ? -9.501 0.784 -3.798 1.00 98.56 192 ALA A C 1
ATOM 1561 O O . ALA A 1 192 ? -9.492 1.762 -4.548 1.00 98.56 192 ALA A O 1
ATOM 1562 N N . LEU A 1 193 ? -8.399 0.344 -3.190 1.00 98.81 193 LEU A N 1
ATOM 1563 C CA . LEU A 1 193 ? -7.060 0.801 -3.549 1.00 98.81 193 LEU A CA 1
ATOM 1564 C C . LEU A 1 193 ? -6.679 0.148 -4.879 1.00 98.81 193 LEU A C 1
ATOM 1566 O O . LEU A 1 193 ? -6.338 -1.034 -4.937 1.00 98.81 193 LEU A O 1
ATOM 1570 N N . ASN A 1 194 ? -6.773 0.922 -5.952 1.00 98.62 194 ASN A N 1
ATOM 1571 C CA . ASN A 1 194 ? -6.365 0.506 -7.277 1.00 98.62 194 ASN A CA 1
ATOM 1572 C C . ASN A 1 194 ? -4.847 0.616 -7.409 1.00 98.62 194 ASN A C 1
ATOM 1574 O O . ASN A 1 194 ? -4.304 1.723 -7.407 1.00 98.62 194 ASN A O 1
ATOM 1578 N N . VAL A 1 195 ? -4.191 -0.534 -7.537 1.00 98.75 195 VAL A N 1
ATOM 1579 C CA . VAL A 1 195 ? -2.749 -0.640 -7.756 1.00 98.75 195 VAL A CA 1
ATOM 1580 C C . VAL A 1 195 ? -2.505 -1.004 -9.209 1.00 98.75 195 VAL A C 1
ATOM 1582 O O . VAL A 1 195 ? -2.976 -2.042 -9.678 1.00 98.75 195 VAL A O 1
ATOM 1585 N N . VAL A 1 196 ? -1.774 -0.145 -9.915 1.00 98.56 196 VAL A N 1
ATOM 1586 C CA . VAL A 1 196 ? -1.445 -0.330 -11.331 1.00 98.56 196 VAL A CA 1
ATOM 1587 C C . VAL A 1 196 ? 0.063 -0.339 -11.504 1.00 98.56 196 VAL A C 1
ATOM 1589 O O . VAL A 1 196 ? 0.695 0.653 -11.165 1.00 98.56 196 VAL A O 1
ATOM 1592 N N . LEU A 1 197 ? 0.626 -1.409 -12.063 1.00 98.38 197 LEU A N 1
ATOM 1593 C CA . LEU A 1 197 ? 2.007 -1.437 -12.551 1.00 98.38 197 LEU A CA 1
ATOM 1594 C C . LEU A 1 197 ? 1.978 -1.205 -14.057 1.00 98.38 197 LEU A C 1
ATOM 1596 O O . LEU A 1 197 ? 1.456 -2.041 -14.795 1.00 98.38 197 LEU A O 1
ATOM 1600 N N . VAL A 1 198 ? 2.498 -0.065 -14.508 1.00 97.38 198 VAL A N 1
ATOM 1601 C CA . VAL A 1 198 ? 2.594 0.222 -15.945 1.00 97.38 198 VAL A CA 1
ATOM 1602 C C . VAL A 1 198 ? 3.803 -0.461 -16.567 1.00 97.38 198 VAL A C 1
ATOM 1604 O O . VAL A 1 198 ? 4.837 -0.586 -15.914 1.00 97.38 198 VAL A O 1
ATOM 1607 N N . HIS A 1 199 ? 3.663 -0.795 -17.848 1.00 94.69 199 HIS A N 1
ATOM 1608 C CA . HIS A 1 199 ? 4.734 -1.241 -18.729 1.00 94.69 199 HIS A CA 1
ATOM 1609 C C . HIS A 1 199 ? 4.762 -0.325 -19.957 1.00 94.69 199 HIS A C 1
ATOM 1611 O O . HIS A 1 199 ? 3.888 -0.374 -20.828 1.00 94.69 199 HIS A O 1
ATOM 1617 N N . VAL A 1 200 ? 5.755 0.557 -20.050 1.00 93.25 200 VAL A N 1
ATOM 1618 C CA . VAL A 1 200 ? 5.831 1.534 -21.143 1.00 93.25 200 VAL A CA 1
ATOM 1619 C C . VAL A 1 200 ? 6.513 0.931 -22.371 1.00 93.25 200 VAL A C 1
ATOM 1621 O O . VAL A 1 200 ? 7.730 0.917 -22.476 1.00 93.25 200 VAL A O 1
ATOM 1624 N N . ILE A 1 201 ? 5.711 0.517 -23.353 1.00 87.12 201 ILE A N 1
ATOM 1625 C CA . ILE A 1 201 ? 6.193 -0.089 -24.611 1.00 87.12 201 ILE A CA 1
ATOM 1626 C C . ILE A 1 201 ? 6.994 0.890 -25.489 1.00 87.12 201 ILE A C 1
ATOM 1628 O O . ILE A 1 201 ? 7.881 0.491 -26.239 1.00 87.12 201 ILE A O 1
ATOM 1632 N N . LYS A 1 202 ? 6.657 2.187 -25.463 1.00 84.62 202 LYS A N 1
ATOM 1633 C CA . LYS A 1 202 ? 7.308 3.2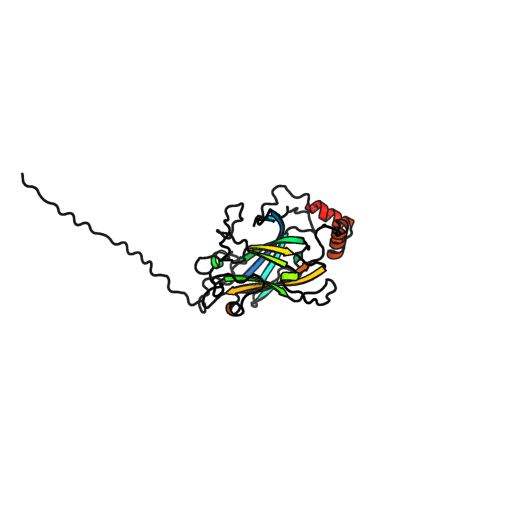13 -26.295 1.00 84.62 202 LYS A CA 1
ATOM 1634 C C . LYS A 1 202 ? 7.733 4.406 -25.453 1.00 84.62 202 LYS A C 1
ATOM 1636 O O . LYS A 1 202 ? 6.884 5.137 -24.945 1.00 84.62 202 LYS A O 1
ATOM 1641 N N . GLY A 1 203 ? 9.040 4.649 -25.396 1.00 87.69 203 GLY A N 1
ATOM 1642 C CA . GLY A 1 203 ? 9.626 5.761 -24.652 1.00 87.69 203 GLY A CA 1
ATOM 1643 C C . GLY A 1 203 ? 9.965 5.366 -23.219 1.00 87.69 203 GLY A C 1
ATOM 1644 O O . GLY A 1 203 ? 10.584 4.333 -23.000 1.00 87.69 203 GLY A O 1
ATOM 1645 N N . ASN A 1 204 ? 9.603 6.212 -22.258 1.00 91.62 204 ASN A N 1
ATOM 1646 C CA . ASN A 1 204 ? 9.864 5.997 -20.837 1.00 91.62 204 ASN A CA 1
ATOM 1647 C C . ASN A 1 204 ? 8.673 6.470 -19.984 1.00 91.62 204 ASN A C 1
ATOM 1649 O O . ASN A 1 204 ? 7.729 7.090 -20.487 1.00 91.62 204 ASN A O 1
ATOM 1653 N N . LYS A 1 205 ? 8.732 6.182 -18.682 1.00 94.31 205 LYS A N 1
ATOM 1654 C CA . LYS A 1 205 ? 7.702 6.521 -17.690 1.00 94.31 205 LYS A CA 1
ATOM 1655 C C . LYS A 1 205 ? 7.612 8.006 -17.320 1.00 94.31 205 LYS A C 1
ATOM 1657 O O . LYS A 1 205 ? 6.657 8.390 -16.651 1.00 94.31 205 LYS A O 1
ATOM 1662 N N . LEU A 1 206 ? 8.572 8.834 -17.724 1.00 96.44 206 LEU A N 1
ATOM 1663 C CA . LEU A 1 206 ? 8.655 10.249 -17.354 1.00 96.44 206 LEU A CA 1
ATOM 1664 C C . LEU A 1 206 ? 7.860 11.127 -18.320 1.00 96.44 206 LEU A C 1
ATOM 1666 O O . LEU A 1 206 ? 7.647 10.769 -19.479 1.00 96.44 206 LEU A O 1
ATOM 1670 N N . ASP A 1 207 ? 7.416 12.284 -17.843 1.00 94.75 207 ASP A N 1
ATOM 1671 C CA . ASP A 1 207 ? 6.797 13.316 -18.668 1.00 94.75 207 ASP A CA 1
ATOM 1672 C C . ASP A 1 207 ? 7.801 13.974 -19.638 1.00 94.75 207 ASP A C 1
ATOM 1674 O O . ASP A 1 207 ? 9.004 13.703 -19.616 1.00 94.75 207 ASP A O 1
ATOM 1678 N N . ASP A 1 208 ? 7.305 14.865 -20.499 1.00 92.88 208 ASP A N 1
ATOM 1679 C CA . ASP A 1 208 ? 8.124 15.537 -21.519 1.00 92.88 208 ASP A CA 1
ATOM 1680 C C . ASP A 1 208 ? 9.206 16.463 -20.922 1.00 92.88 208 ASP A C 1
ATOM 1682 O O . ASP A 1 208 ? 10.140 16.854 -21.622 1.00 92.88 208 ASP A O 1
ATOM 1686 N N . ASN A 1 209 ? 9.114 16.791 -19.627 1.00 94.50 209 ASN A N 1
ATOM 1687 C CA . ASN A 1 209 ? 10.109 17.567 -18.884 1.00 94.50 209 ASN A CA 1
ATOM 1688 C C . ASN A 1 209 ? 11.089 16.673 -18.097 1.00 94.50 209 ASN A C 1
ATOM 1690 O O . ASN A 1 209 ? 11.949 17.189 -17.379 1.00 94.50 209 ASN A O 1
ATOM 1694 N N . GLY A 1 210 ? 10.968 15.347 -18.205 1.00 94.81 210 GLY A N 1
ATOM 1695 C CA . GLY A 1 210 ? 11.794 14.384 -17.481 1.00 94.81 210 GLY A CA 1
ATOM 1696 C C . GLY A 1 210 ? 11.432 14.236 -16.001 1.00 94.81 210 GLY A C 1
ATOM 1697 O O . GLY A 1 210 ? 12.299 13.866 -15.207 1.00 94.81 210 GLY A O 1
ATOM 1698 N N . ASN A 1 211 ? 10.190 14.537 -15.610 1.00 96.94 211 ASN A N 1
ATOM 1699 C CA . ASN A 1 211 ? 9.684 14.303 -14.258 1.00 96.94 211 ASN A CA 1
ATOM 1700 C C . ASN A 1 211 ? 8.793 13.055 -14.209 1.00 96.94 211 ASN A C 1
ATOM 1702 O O . ASN A 1 211 ? 8.063 12.775 -15.162 1.00 96.94 211 ASN A O 1
ATOM 1706 N N . PRO A 1 212 ? 8.794 12.307 -13.098 1.00 96.81 212 PRO A N 1
ATOM 1707 C CA . PRO A 1 212 ? 7.856 11.209 -12.921 1.00 96.81 212 PRO A CA 1
ATOM 1708 C C . PRO A 1 212 ? 6.426 11.728 -12.754 1.00 96.81 212 PRO A C 1
ATOM 1710 O O . PRO A 1 212 ? 6.188 12.782 -12.158 1.00 96.81 212 PRO A O 1
ATOM 1713 N N . TYR A 1 213 ? 5.453 10.944 -13.219 1.00 97.62 213 TYR A N 1
ATOM 1714 C CA . TYR A 1 213 ? 4.053 11.220 -12.910 1.00 97.62 213 TYR A CA 1
ATOM 1715 C C . TYR A 1 213 ? 3.776 10.984 -11.418 1.00 97.62 213 TYR A C 1
ATOM 1717 O O . TYR A 1 213 ? 4.304 10.029 -10.830 1.00 97.62 213 TYR A O 1
ATOM 1725 N N . PRO A 1 214 ? 2.920 11.808 -10.790 1.00 97.38 214 PRO A N 1
ATOM 1726 C CA . PRO A 1 214 ? 2.523 11.592 -9.407 1.00 97.38 214 PRO A CA 1
ATOM 1727 C C . PRO A 1 214 ? 1.727 10.289 -9.278 1.00 97.38 214 PRO A C 1
ATOM 1729 O O . PRO A 1 214 ? 0.994 9.888 -10.183 1.00 97.38 214 PRO A O 1
ATOM 1732 N N . PHE A 1 215 ? 1.824 9.655 -8.110 1.00 98.31 215 PHE A N 1
ATOM 1733 C CA . PHE A 1 215 ? 1.274 8.320 -7.845 1.00 98.31 215 PHE A CA 1
ATOM 1734 C C . PHE A 1 215 ? -0.227 8.155 -8.141 1.00 98.31 215 PHE A C 1
ATOM 1736 O O . PHE A 1 215 ? -0.669 7.051 -8.437 1.00 98.31 215 PHE A O 1
ATOM 1743 N N . HIS A 1 216 ? -1.003 9.236 -8.065 1.00 98.00 216 HIS A N 1
ATOM 1744 C CA . HIS A 1 216 ? -2.457 9.233 -8.226 1.00 98.00 216 HIS A CA 1
ATOM 1745 C C . HIS A 1 216 ? -2.926 9.714 -9.605 1.00 98.00 216 HIS A C 1
ATOM 1747 O O . HIS A 1 216 ? -4.129 9.736 -9.851 1.00 98.00 216 HIS A O 1
ATOM 1753 N N . ASN A 1 217 ? -2.019 10.168 -10.477 1.00 96.94 217 ASN A N 1
ATOM 1754 C CA . ASN A 1 217 ? -2.386 10.745 -11.772 1.00 96.94 217 ASN A CA 1
ATOM 1755 C C . ASN A 1 217 ? -1.407 10.322 -12.885 1.00 96.94 217 ASN A C 1
ATOM 1757 O O . ASN A 1 217 ? -0.686 11.165 -13.433 1.00 96.94 217 ASN A O 1
ATOM 1761 N N . PRO A 1 218 ? -1.352 9.017 -13.220 1.00 95.50 218 PRO A N 1
ATOM 1762 C CA . PRO A 1 218 ? -0.630 8.549 -14.397 1.00 95.50 218 PRO A CA 1
ATOM 1763 C C . PRO A 1 218 ? -1.219 9.143 -15.681 1.00 95.50 218 PRO A C 1
ATOM 1765 O O . PRO A 1 218 ? -2.437 9.224 -15.858 1.00 95.50 218 PRO A O 1
ATOM 1768 N N . SER A 1 219 ? -0.356 9.503 -16.633 1.00 94.06 219 SER A N 1
ATOM 1769 C CA . SER A 1 219 ? -0.819 9.911 -17.961 1.00 94.06 219 SER A CA 1
ATOM 1770 C C . SER A 1 219 ? -1.444 8.739 -18.713 1.00 94.06 219 SER A C 1
ATOM 1772 O O . SER A 1 219 ? -0.910 7.630 -18.731 1.00 94.06 219 SER A O 1
ATOM 1774 N N . LYS A 1 220 ? -2.518 9.011 -19.463 1.00 92.50 220 LYS A N 1
ATOM 1775 C CA . LYS A 1 220 ? -3.117 8.040 -20.396 1.00 92.50 220 LYS A CA 1
ATOM 1776 C C . LYS A 1 220 ? -2.097 7.451 -21.378 1.00 92.50 220 LYS A C 1
ATOM 1778 O O . LYS A 1 220 ? -2.277 6.322 -21.814 1.00 92.50 220 LYS A O 1
ATOM 1783 N N . ARG A 1 221 ? -1.022 8.189 -21.693 1.00 91.12 221 ARG A N 1
ATOM 1784 C CA . ARG A 1 221 ? 0.072 7.736 -22.569 1.00 91.12 221 ARG A CA 1
ATOM 1785 C C . ARG A 1 221 ? 0.756 6.470 -22.047 1.00 91.12 221 ARG A C 1
ATOM 1787 O O . ARG A 1 221 ? 1.104 5.611 -22.845 1.00 91.12 221 ARG A O 1
ATOM 1794 N N . ILE A 1 222 ? 0.952 6.370 -20.733 1.00 91.88 222 ILE A N 1
ATOM 1795 C CA . ILE A 1 222 ? 1.713 5.279 -20.106 1.00 91.88 222 ILE A CA 1
ATOM 1796 C C . ILE A 1 222 ? 0.817 4.161 -19.561 1.00 91.88 222 ILE A C 1
ATOM 1798 O O . ILE A 1 222 ? 1.316 3.124 -19.156 1.00 91.88 222 ILE A O 1
ATOM 1802 N N . LEU A 1 223 ? -0.507 4.340 -19.587 1.00 92.19 223 LEU A N 1
ATOM 1803 C CA . LEU A 1 223 ? -1.479 3.350 -19.109 1.00 92.19 223 LEU A CA 1
ATOM 1804 C C . LEU A 1 223 ? -1.847 2.280 -20.151 1.00 92.19 223 LEU A C 1
ATOM 1806 O O . LEU A 1 223 ? -2.746 1.483 -19.889 1.00 92.19 223 LEU A O 1
ATOM 1810 N N . GLY A 1 224 ? -1.211 2.287 -21.327 1.00 88.44 224 GLY A N 1
ATOM 1811 C CA . GLY A 1 224 ? -1.567 1.408 -22.443 1.00 88.44 224 GLY A CA 1
ATOM 1812 C C . GLY A 1 224 ? -1.346 -0.079 -22.158 1.00 88.44 224 GLY A C 1
ATOM 1813 O O . GLY A 1 224 ? -2.212 -0.884 -22.488 1.00 88.44 224 GLY A O 1
ATOM 1814 N N . VAL A 1 225 ? -0.223 -0.430 -21.524 1.00 91.50 225 VAL A N 1
ATOM 1815 C CA . VAL A 1 225 ? 0.070 -1.792 -21.056 1.00 91.50 225 VAL A CA 1
ATOM 1816 C C . VAL A 1 225 ? 0.303 -1.748 -19.552 1.00 91.50 225 VAL A C 1
ATOM 1818 O O . VAL A 1 225 ? 0.932 -0.825 -19.029 1.00 91.50 225 VAL A O 1
ATOM 1821 N N . GLN A 1 226 ? -0.284 -2.717 -18.858 1.00 94.38 226 GLN A N 1
ATOM 1822 C CA . GLN A 1 226 ? -0.282 -2.814 -17.406 1.00 94.38 226 GLN A CA 1
ATOM 1823 C C . GLN A 1 226 ? 0.042 -4.259 -17.045 1.00 94.38 226 GLN A C 1
ATOM 1825 O O . GLN A 1 226 ? -0.746 -5.150 -17.359 1.00 94.38 226 GLN A O 1
ATOM 1830 N N . ASP A 1 227 ? 1.178 -4.488 -16.393 1.00 94.88 227 ASP A N 1
ATOM 1831 C CA . ASP A 1 227 ? 1.519 -5.821 -15.883 1.00 94.88 227 ASP A CA 1
ATOM 1832 C C . ASP A 1 227 ? 0.717 -6.161 -14.626 1.00 94.88 227 ASP A C 1
ATOM 1834 O O . ASP A 1 227 ? 0.532 -7.329 -14.292 1.00 94.88 227 ASP A O 1
ATOM 1838 N N . LEU A 1 228 ? 0.170 -5.146 -13.952 1.00 97.25 228 LEU A N 1
ATOM 1839 C CA . LEU A 1 228 ? -0.758 -5.308 -12.843 1.00 97.25 228 LEU A CA 1
ATOM 1840 C C . LEU A 1 228 ? -1.858 -4.248 -12.911 1.00 97.25 228 LEU A C 1
ATOM 1842 O O . LEU A 1 228 ? -1.571 -3.067 -13.103 1.00 97.25 228 LEU A O 1
ATOM 1846 N N . ASN A 1 229 ? -3.102 -4.653 -12.663 1.00 97.75 229 ASN A N 1
ATOM 1847 C CA . ASN A 1 229 ? -4.199 -3.750 -12.324 1.00 97.75 229 ASN A CA 1
ATOM 1848 C C . ASN A 1 229 ? -5.164 -4.459 -11.370 1.00 97.75 229 ASN A C 1
ATOM 1850 O O . ASN A 1 229 ? -6.025 -5.225 -11.801 1.00 97.75 229 ASN A O 1
ATOM 1854 N N . LEU A 1 230 ? -4.990 -4.229 -10.069 1.00 97.81 230 LEU A N 1
ATOM 1855 C CA . LEU A 1 230 ? -5.783 -4.866 -9.018 1.00 97.81 230 LEU A CA 1
ATOM 1856 C C . LEU A 1 230 ? -6.478 -3.833 -8.142 1.00 97.81 230 LEU A C 1
ATOM 1858 O O . LEU A 1 230 ? -6.055 -2.683 -8.048 1.00 97.81 230 LEU A O 1
ATOM 1862 N N . ASN A 1 231 ? -7.544 -4.269 -7.480 1.00 98.31 231 ASN A N 1
ATOM 1863 C CA . ASN A 1 231 ? -8.283 -3.484 -6.503 1.00 98.31 231 ASN A CA 1
ATOM 1864 C C . ASN A 1 231 ? -8.198 -4.185 -5.150 1.00 98.31 231 ASN A C 1
ATOM 1866 O O . ASN A 1 231 ? -8.777 -5.254 -4.979 1.00 98.31 231 ASN A O 1
ATOM 1870 N N . ILE A 1 232 ? -7.499 -3.571 -4.198 1.00 98.69 232 ILE A N 1
ATOM 1871 C CA . ILE A 1 232 ? -7.416 -4.060 -2.823 1.00 98.69 232 ILE A CA 1
ATOM 1872 C C . ILE A 1 232 ? -8.545 -3.414 -2.015 1.00 98.69 232 ILE A C 1
ATOM 1874 O O . ILE A 1 232 ? -8.612 -2.184 -1.978 1.00 98.69 232 ILE A O 1
ATOM 1878 N N . PRO A 1 233 ? -9.439 -4.187 -1.373 1.00 98.56 233 PRO A N 1
ATOM 1879 C CA . PRO A 1 233 ? -10.454 -3.609 -0.504 1.00 98.56 233 PRO A CA 1
ATOM 1880 C C . PRO A 1 233 ? -9.785 -2.991 0.727 1.00 98.56 233 PRO A C 1
ATOM 1882 O O . PRO A 1 233 ? -9.046 -3.664 1.444 1.00 98.56 233 PRO A O 1
ATOM 1885 N N . VAL A 1 234 ? -10.047 -1.708 0.969 1.00 98.75 234 VAL A N 1
ATOM 1886 C CA . VAL A 1 234 ? -9.550 -0.967 2.131 1.00 98.75 234 VAL A CA 1
ATOM 1887 C C . VAL A 1 234 ? -10.723 -0.372 2.896 1.00 98.75 234 VAL A C 1
ATOM 1889 O O . VAL A 1 234 ? -11.676 0.147 2.308 1.00 98.75 234 VAL A O 1
ATOM 1892 N N . ARG A 1 235 ? -10.637 -0.429 4.222 1.00 98.50 235 ARG A N 1
ATOM 1893 C CA . ARG A 1 235 ? -11.618 0.127 5.149 1.00 98.50 235 ARG A CA 1
ATOM 1894 C C . ARG A 1 235 ? -10.908 0.994 6.179 1.00 98.50 235 ARG A C 1
ATOM 1896 O O . ARG A 1 235 ? -10.064 0.499 6.921 1.00 98.50 235 ARG A O 1
ATOM 1903 N N . VAL A 1 236 ? -11.240 2.282 6.223 1.00 98.62 236 VAL A N 1
ATOM 1904 C CA . VAL A 1 236 ? -10.766 3.196 7.268 1.00 98.62 236 VAL A CA 1
ATOM 1905 C C . VAL A 1 236 ? -11.853 3.295 8.322 1.00 98.62 236 VAL A C 1
ATOM 1907 O O . VAL A 1 236 ? -12.873 3.942 8.095 1.00 98.62 236 VAL A O 1
ATOM 1910 N N . TYR A 1 237 ? -11.675 2.601 9.441 1.00 98.19 237 TYR A N 1
ATOM 1911 C CA . TYR A 1 237 ? -12.753 2.389 10.414 1.00 98.19 237 TYR A CA 1
ATOM 1912 C C . TYR A 1 237 ? -12.642 3.269 11.661 1.00 98.19 237 TYR A C 1
ATOM 1914 O O . TYR A 1 237 ? -13.585 3.303 12.438 1.00 98.19 237 TYR A O 1
ATOM 1922 N N . ALA A 1 238 ? -11.521 3.971 11.842 1.00 97.81 238 ALA A N 1
ATOM 1923 C CA . ALA A 1 238 ? -11.241 4.807 13.006 1.00 97.81 238 ALA A CA 1
ATOM 1924 C C . ALA A 1 238 ? -10.270 5.948 12.649 1.00 97.81 238 ALA A C 1
ATOM 1926 O O . ALA A 1 238 ? -9.776 6.035 11.5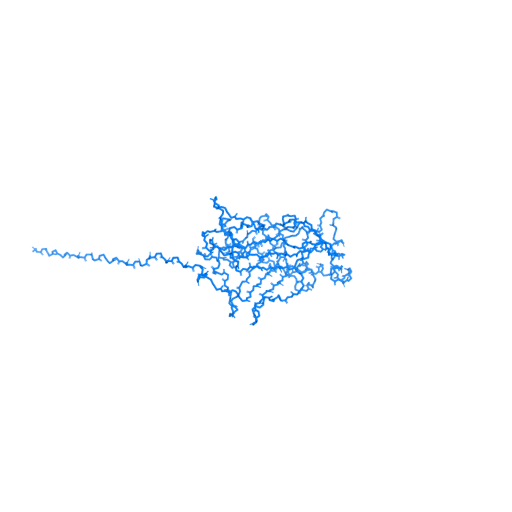17 1.00 97.81 238 ALA A O 1
ATOM 1927 N N . ALA A 1 239 ? -9.971 6.797 13.632 1.00 97.44 239 ALA A N 1
ATOM 1928 C CA . ALA A 1 239 ? -8.915 7.805 13.571 1.00 97.44 239 ALA A CA 1
ATOM 1929 C C . ALA A 1 239 ? -7.843 7.585 14.644 1.00 97.44 239 ALA A C 1
ATOM 1931 O O . ALA A 1 239 ? -8.056 6.872 15.622 1.00 97.44 239 ALA A O 1
ATOM 1932 N N . HIS A 1 240 ? -6.671 8.178 14.433 1.00 94.06 240 HIS A N 1
ATOM 1933 C CA . HIS A 1 240 ? -5.638 8.272 15.448 1.00 94.06 240 HIS A CA 1
ATOM 1934 C C . HIS A 1 240 ? -6.102 9.243 16.547 1.00 94.06 240 HIS A C 1
ATOM 1936 O O . HIS A 1 240 ? -6.675 10.278 16.200 1.00 94.06 240 HIS A O 1
ATOM 1942 N N . PRO A 1 241 ? -5.869 8.940 17.839 1.00 93.38 241 PRO A N 1
ATOM 1943 C CA . PRO A 1 241 ? -6.204 9.846 18.930 1.00 93.38 241 PRO A CA 1
ATOM 1944 C C . PRO A 1 241 ? -5.432 11.163 18.823 1.00 93.38 241 PRO A C 1
ATOM 1946 O O . PRO A 1 241 ? -4.222 11.206 19.042 1.00 93.38 241 PRO A O 1
ATOM 1949 N N . GLU A 1 242 ? -6.129 12.231 18.449 1.00 89.56 242 GLU A N 1
ATOM 1950 C CA . GLU A 1 242 ? -5.592 13.584 18.329 1.00 89.56 242 GLU A CA 1
ATOM 1951 C C . GLU A 1 242 ? -6.738 14.607 18.357 1.00 89.56 242 GLU A C 1
ATOM 1953 O O . GLU A 1 242 ? -7.788 14.419 17.733 1.00 89.56 242 GLU A O 1
ATOM 1958 N N . GLY A 1 243 ? -6.524 15.731 19.047 1.00 89.00 243 GLY A N 1
ATOM 1959 C CA . GLY A 1 243 ? -7.522 16.794 19.153 1.00 89.00 243 GLY A CA 1
ATOM 1960 C C . GLY A 1 243 ? -8.759 16.323 19.915 1.00 89.00 243 GLY A C 1
ATOM 1961 O O . GLY A 1 243 ? -8.632 15.886 21.048 1.00 89.00 243 GLY A O 1
ATOM 1962 N N . ASP A 1 244 ? -9.932 16.422 19.286 1.00 86.88 244 ASP A N 1
ATOM 1963 C CA . ASP A 1 244 ? -11.221 16.039 19.885 1.00 86.88 244 ASP A CA 1
ATOM 1964 C C . ASP A 1 244 ? -11.548 14.539 19.726 1.00 86.88 244 ASP A C 1
ATOM 1966 O O . ASP A 1 244 ? -12.631 14.107 20.116 1.00 86.88 244 ASP A O 1
ATOM 1970 N N . TYR A 1 245 ? -10.675 13.762 19.074 1.00 93.44 245 TYR A N 1
ATOM 1971 C CA . TYR A 1 245 ? -10.836 12.317 18.925 1.00 93.44 245 TYR A CA 1
ATOM 1972 C C . TYR A 1 245 ? -9.980 11.611 19.971 1.00 93.44 245 TYR A C 1
ATOM 1974 O O . TYR A 1 245 ? -8.750 11.639 19.894 1.00 93.44 245 TYR A O 1
ATOM 1982 N N . GLU A 1 246 ? -10.634 10.990 20.943 1.00 95.94 246 GLU A N 1
ATOM 1983 C CA . GLU A 1 246 ? -9.975 10.453 22.128 1.00 95.94 246 GLU A CA 1
ATOM 1984 C C . GLU A 1 246 ? -9.656 8.963 21.982 1.00 95.94 246 GLU A C 1
ATOM 1986 O O . GLU A 1 246 ? -10.126 8.266 21.077 1.00 95.94 246 GLU A O 1
ATOM 1991 N N . ILE A 1 247 ? -8.850 8.443 22.908 1.00 95.50 247 ILE A N 1
ATOM 1992 C CA . ILE A 1 247 ? -8.536 7.012 22.934 1.00 95.50 247 ILE A CA 1
ATOM 1993 C C . ILE A 1 247 ? -9.800 6.150 23.062 1.00 95.50 247 ILE A C 1
ATOM 1995 O O . ILE A 1 247 ? -9.938 5.160 22.345 1.00 95.50 247 ILE A O 1
ATOM 1999 N N . ASP A 1 248 ? -10.763 6.565 23.885 1.00 97.38 248 ASP A N 1
ATOM 2000 C CA . ASP A 1 248 ? -12.024 5.843 24.069 1.00 97.38 248 ASP A CA 1
ATOM 2001 C C . ASP A 1 248 ? -12.829 5.758 22.760 1.00 97.38 248 ASP A C 1
ATOM 2003 O O . ASP A 1 248 ? -13.495 4.749 22.510 1.00 97.38 248 ASP A O 1
ATOM 2007 N N . ASP A 1 249 ? -12.754 6.770 21.886 1.00 97.94 249 ASP A N 1
ATOM 2008 C CA . ASP A 1 249 ? -13.395 6.729 20.565 1.00 97.94 249 ASP A CA 1
ATOM 2009 C C . ASP A 1 249 ? -12.758 5.649 19.686 1.00 97.94 249 ASP A C 1
ATOM 2011 O O . ASP A 1 249 ? -13.463 4.845 19.069 1.00 97.94 249 ASP A O 1
ATOM 2015 N N . LEU A 1 250 ? -11.421 5.567 19.682 1.00 96.94 250 LEU A N 1
ATOM 2016 C CA . LEU A 1 250 ? -10.696 4.507 18.983 1.00 96.94 250 LEU A CA 1
ATOM 2017 C C . LEU A 1 250 ? -11.081 3.119 19.499 1.00 96.94 250 LEU A C 1
ATOM 2019 O O . LEU A 1 250 ? -11.375 2.240 18.688 1.00 96.94 250 LEU A O 1
ATOM 2023 N N . ILE A 1 251 ? -11.102 2.912 20.816 1.00 98.19 251 ILE A N 1
ATOM 2024 C CA . ILE A 1 251 ? -11.463 1.612 21.395 1.00 98.19 251 ILE A CA 1
ATOM 2025 C C . ILE A 1 251 ? -12.898 1.231 21.023 1.00 98.19 251 ILE A C 1
ATOM 2027 O O . ILE A 1 251 ? -13.148 0.098 20.603 1.00 98.19 251 ILE A O 1
ATOM 2031 N N . ASN A 1 252 ? -13.835 2.178 21.094 1.00 98.31 252 ASN A N 1
ATOM 2032 C CA . ASN A 1 252 ? -15.212 1.954 20.662 1.00 98.31 252 ASN A CA 1
ATOM 2033 C C . ASN A 1 252 ? -15.303 1.577 19.177 1.00 98.31 252 ASN A C 1
ATOM 2035 O O . ASN A 1 252 ? -16.101 0.715 18.808 1.00 98.31 252 ASN A O 1
ATOM 2039 N N . ASP A 1 253 ? -14.502 2.197 18.315 1.00 98.06 253 ASP A N 1
ATOM 2040 C CA . ASP A 1 253 ? -14.507 1.897 16.885 1.00 98.06 253 ASP A CA 1
ATOM 2041 C C . ASP A 1 253 ? -13.829 0.559 16.558 1.00 98.06 253 ASP A C 1
ATOM 2043 O O . ASP A 1 253 ? -14.323 -0.167 15.694 1.00 98.06 253 ASP A O 1
ATOM 2047 N N . ILE A 1 254 ? -12.785 0.160 17.295 1.00 97.75 254 ILE A N 1
ATOM 2048 C CA . ILE A 1 254 ? -12.234 -1.207 17.252 1.00 97.75 254 ILE A CA 1
ATOM 2049 C C . ILE A 1 254 ? -13.316 -2.215 17.663 1.00 97.75 254 ILE A C 1
ATOM 2051 O O . ILE A 1 254 ? -13.561 -3.185 16.941 1.00 97.75 254 ILE A O 1
ATOM 2055 N N . ALA A 1 255 ? -14.007 -1.973 18.779 1.00 98.56 255 ALA A N 1
ATOM 2056 C CA . ALA A 1 255 ? -15.064 -2.853 19.268 1.00 98.56 255 ALA A CA 1
ATOM 2057 C C . ALA A 1 255 ? -16.185 -3.043 18.232 1.00 98.56 255 ALA A C 1
ATOM 2059 O O . ALA A 1 255 ? -16.604 -4.172 17.966 1.00 98.56 255 ALA A O 1
ATOM 2060 N N . LYS A 1 256 ? -16.625 -1.955 17.584 1.00 98.12 256 LYS A N 1
ATOM 2061 C CA . LYS A 1 256 ? -17.627 -1.995 16.506 1.00 98.12 256 LYS A CA 1
ATOM 2062 C C . LYS A 1 256 ? -17.123 -2.728 15.265 1.00 98.12 256 LYS A C 1
ATOM 2064 O O . LYS A 1 256 ? -17.863 -3.532 14.705 1.00 98.12 256 LYS A O 1
ATOM 2069 N N . GLU A 1 257 ? -15.896 -2.450 14.826 1.00 97.69 257 GLU A N 1
ATOM 2070 C CA . GLU A 1 257 ? -15.332 -3.019 13.597 1.00 97.69 257 GLU A CA 1
ATOM 2071 C C . GLU A 1 257 ? -15.200 -4.539 13.673 1.00 97.69 257 GLU A C 1
ATOM 2073 O O . GLU A 1 257 ? -15.503 -5.240 12.707 1.00 97.69 257 GLU A O 1
ATOM 2078 N N . PHE A 1 258 ? -14.776 -5.050 14.828 1.00 97.06 258 PHE A N 1
ATOM 2079 C CA . PHE A 1 258 ? -14.551 -6.479 15.031 1.00 97.06 258 PHE A CA 1
ATOM 2080 C C . PHE A 1 258 ? -15.702 -7.182 15.757 1.00 97.06 258 PHE A C 1
ATOM 2082 O O . PHE A 1 258 ? -15.649 -8.397 15.941 1.00 97.06 258 PHE A O 1
ATOM 2089 N N . ASN A 1 259 ? -16.759 -6.445 16.113 1.00 97.50 259 ASN A N 1
ATOM 2090 C CA . ASN A 1 259 ? -17.922 -6.944 16.845 1.00 97.50 259 ASN A CA 1
ATOM 2091 C C . ASN A 1 259 ? -17.530 -7.667 18.153 1.00 97.50 259 ASN A C 1
ATOM 2093 O O . ASN A 1 259 ? -17.926 -8.808 18.404 1.00 97.50 259 ASN A O 1
ATOM 2097 N N . ILE A 1 260 ? -16.733 -6.981 18.973 1.00 98.44 260 ILE A N 1
ATOM 2098 C CA . ILE A 1 260 ? -16.236 -7.435 20.282 1.00 98.44 260 ILE A CA 1
ATOM 2099 C C . ILE A 1 260 ? -16.650 -6.450 21.384 1.00 98.44 260 ILE A C 1
ATOM 2101 O O . ILE A 1 260 ? -17.202 -5.388 21.096 1.00 98.44 260 ILE A O 1
ATOM 2105 N N . SER A 1 261 ? -16.424 -6.797 22.656 1.00 98.56 261 SER A N 1
ATOM 2106 C CA . SER A 1 261 ? -16.695 -5.860 23.755 1.00 98.56 261 SER A CA 1
ATOM 2107 C C . SER A 1 261 ? -15.651 -4.742 23.809 1.00 98.56 261 SER A C 1
ATOM 2109 O O . SER A 1 261 ? -14.544 -4.886 23.286 1.00 98.56 261 SER A O 1
ATOM 2111 N N . TYR A 1 262 ? -15.997 -3.640 24.478 1.00 98.44 262 TYR A N 1
ATOM 2112 C CA . TYR A 1 262 ? -15.058 -2.550 24.740 1.00 98.44 262 TYR A CA 1
ATOM 2113 C C . TYR A 1 262 ? -13.812 -3.062 25.471 1.00 98.44 262 TYR A C 1
ATOM 2115 O O . TYR A 1 262 ? -12.698 -2.786 25.052 1.00 98.44 262 TYR A O 1
ATOM 2123 N N . GLU A 1 263 ? -13.994 -3.879 26.511 1.00 98.38 263 GLU A N 1
ATOM 2124 C CA . GLU A 1 263 ? -12.897 -4.409 27.328 1.00 98.38 263 GLU A CA 1
ATOM 2125 C C . GLU A 1 263 ? -11.982 -5.349 26.530 1.00 98.38 263 GLU A C 1
ATOM 2127 O O . GLU A 1 263 ? -10.778 -5.406 26.774 1.00 98.38 263 GLU A O 1
ATOM 2132 N N . GLU A 1 264 ? -12.531 -6.103 25.569 1.00 98.25 264 GLU A N 1
ATOM 2133 C CA . GLU A 1 264 ? -11.712 -6.921 24.672 1.00 98.25 264 GLU A CA 1
ATOM 2134 C C . GLU A 1 264 ? -10.907 -6.051 23.697 1.00 98.25 264 GLU A C 1
ATOM 2136 O O . GLU A 1 264 ? -9.728 -6.328 23.476 1.00 98.25 264 GLU A O 1
ATOM 2141 N N . ALA A 1 265 ? -11.518 -4.996 23.150 1.00 98.06 265 ALA A N 1
ATOM 2142 C CA . ALA A 1 265 ? -10.851 -4.044 22.266 1.00 98.06 265 ALA A CA 1
ATOM 2143 C C . ALA A 1 265 ? -9.747 -3.252 22.987 1.00 98.06 265 ALA A C 1
ATOM 2145 O O . ALA A 1 265 ? -8.642 -3.142 22.462 1.00 98.06 265 ALA A O 1
ATOM 2146 N N . GLU A 1 266 ? -10.024 -2.757 24.195 1.00 97.56 266 GLU A N 1
ATOM 2147 C CA . GLU A 1 266 ? -9.071 -2.043 25.052 1.00 97.56 266 GLU A CA 1
ATOM 2148 C C . GLU A 1 266 ? -7.866 -2.927 25.361 1.00 97.56 266 GLU A C 1
ATOM 2150 O O . GLU A 1 266 ? -6.724 -2.537 25.136 1.00 97.56 266 GLU A O 1
ATOM 2155 N N . LYS A 1 267 ? -8.118 -4.175 25.770 1.00 96.75 267 LYS A N 1
ATOM 2156 C CA . LYS A 1 267 ? -7.051 -5.135 26.039 1.00 96.75 267 LYS A CA 1
ATOM 2157 C C . LYS A 1 267 ? -6.196 -5.423 24.804 1.00 96.75 267 LYS A C 1
ATOM 2159 O O . LYS A 1 267 ? -4.986 -5.581 24.936 1.00 96.75 267 LYS A O 1
ATOM 2164 N N . ASP A 1 268 ? -6.802 -5.557 23.624 1.00 95.25 268 ASP A N 1
ATOM 2165 C CA . ASP A 1 268 ? -6.059 -5.812 22.385 1.00 95.25 268 ASP A CA 1
ATOM 2166 C C . ASP A 1 268 ? -5.211 -4.604 21.960 1.00 95.25 268 ASP A C 1
ATOM 2168 O O . ASP A 1 268 ? -4.073 -4.770 21.514 1.00 95.25 268 ASP A O 1
ATOM 2172 N N . TRP A 1 269 ? -5.748 -3.394 22.149 1.00 94.06 269 TRP A N 1
ATOM 2173 C CA . TRP A 1 269 ? -5.018 -2.143 21.976 1.00 94.06 269 TRP A CA 1
ATOM 2174 C C . TRP A 1 269 ? -3.832 -2.053 22.937 1.00 94.06 269 TRP A C 1
ATOM 2176 O O . TRP A 1 269 ? -2.711 -1.861 22.473 1.00 94.06 269 TRP A O 1
ATOM 2186 N N . ASP A 1 270 ? -4.031 -2.277 24.235 1.00 93.50 270 ASP A N 1
ATOM 2187 C CA . ASP A 1 270 ? -2.957 -2.258 25.234 1.00 93.50 270 ASP A CA 1
ATOM 2188 C C . ASP A 1 270 ? -1.872 -3.297 24.924 1.00 93.50 270 ASP A C 1
ATOM 2190 O O . ASP A 1 270 ? -0.676 -2.996 24.953 1.00 93.50 270 ASP A O 1
ATOM 2194 N N . GLU A 1 271 ? -2.279 -4.515 24.554 1.00 92.62 271 GLU A N 1
ATOM 2195 C CA . GLU A 1 271 ? -1.366 -5.582 24.141 1.00 92.62 271 GLU A CA 1
ATOM 2196 C C . GLU A 1 271 ? -0.518 -5.143 22.933 1.00 92.62 271 GLU A C 1
ATOM 2198 O O . GLU A 1 271 ? 0.657 -5.491 22.857 1.00 92.62 271 GLU A O 1
ATOM 2203 N N . SER A 1 272 ? -1.042 -4.317 22.018 1.00 89.81 272 SER A N 1
ATOM 2204 C CA . SER A 1 272 ? -0.266 -3.823 20.868 1.00 89.81 272 SER A CA 1
ATOM 2205 C C . SER A 1 272 ? 0.971 -2.996 21.251 1.00 89.81 272 SER A C 1
ATOM 2207 O O . SER A 1 272 ? 1.949 -2.991 20.498 1.00 89.81 272 SER A O 1
ATOM 2209 N N . PHE A 1 273 ? 0.986 -2.379 22.439 1.00 86.25 273 PHE A N 1
ATOM 2210 C CA . PHE A 1 273 ? 2.142 -1.635 22.956 1.00 86.25 273 PHE A CA 1
ATOM 2211 C C . PHE A 1 273 ? 3.144 -2.514 23.707 1.00 86.25 273 PHE A C 1
ATOM 2213 O O . PHE A 1 273 ? 4.315 -2.143 23.794 1.00 86.25 273 PHE A O 1
ATOM 2220 N N . ASP A 1 274 ? 2.741 -3.693 24.195 1.00 88.19 274 ASP A N 1
ATOM 2221 C CA . ASP A 1 274 ? 3.630 -4.669 24.853 1.00 88.19 274 ASP A CA 1
ATOM 2222 C C . ASP A 1 274 ? 4.413 -5.517 23.832 1.00 88.19 274 ASP A C 1
ATOM 2224 O O . ASP A 1 274 ? 4.520 -6.744 23.898 1.00 88.19 274 ASP A O 1
ATOM 2228 N N . ALA A 1 275 ? 4.932 -4.858 22.801 1.00 84.56 275 ALA A N 1
ATOM 2229 C CA . ALA A 1 275 ? 5.671 -5.509 21.737 1.00 84.56 275 ALA A CA 1
ATOM 2230 C C . ALA A 1 275 ? 7.150 -5.708 22.121 1.00 84.56 275 ALA A C 1
ATOM 2232 O O . ALA A 1 275 ? 7.754 -4.855 22.780 1.00 84.56 275 ALA A O 1
ATOM 2233 N N . PRO A 1 276 ? 7.805 -6.788 21.650 1.00 82.69 276 PRO A N 1
ATOM 2234 C CA . PRO A 1 276 ? 9.237 -6.970 21.849 1.00 82.69 276 PRO A CA 1
ATOM 2235 C C . PRO A 1 276 ? 10.031 -5.778 21.301 1.00 82.69 276 PRO A C 1
ATOM 2237 O O . PRO A 1 276 ? 9.811 -5.362 20.161 1.00 82.69 276 PRO A O 1
ATOM 2240 N N . HIS A 1 277 ? 11.003 -5.285 22.074 1.00 69.06 277 HIS A N 1
ATOM 2241 C CA . HIS A 1 277 ? 11.816 -4.104 21.739 1.00 69.06 277 HIS A CA 1
ATOM 2242 C C . HIS A 1 277 ? 12.451 -4.169 20.332 1.00 69.06 277 HIS A C 1
ATOM 2244 O O . HIS A 1 277 ? 12.551 -3.165 19.632 1.00 69.06 277 HIS A O 1
ATOM 2250 N N . ASP A 1 278 ? 12.818 -5.367 19.870 1.00 72.56 278 ASP A N 1
ATOM 2251 C CA . ASP A 1 278 ? 13.487 -5.574 18.580 1.00 72.56 278 ASP A CA 1
ATOM 2252 C C . ASP A 1 278 ? 12.530 -5.840 17.405 1.00 72.56 278 ASP A C 1
ATOM 2254 O O . ASP A 1 278 ? 12.984 -6.152 16.301 1.00 72.56 278 ASP A O 1
ATOM 2258 N N . SER A 1 279 ? 11.214 -5.749 17.616 1.00 75.44 279 SER A N 1
ATOM 2259 C CA . SER A 1 279 ? 10.210 -6.007 16.569 1.00 75.44 279 SER A CA 1
ATOM 2260 C C . SER A 1 279 ? 10.092 -4.867 15.548 1.00 75.44 279 SER A C 1
ATOM 2262 O O . SER A 1 279 ? 9.644 -5.083 14.424 1.00 75.44 279 SER A O 1
ATOM 2264 N N . SER A 1 280 ? 10.567 -3.669 15.891 1.00 74.56 280 SER A N 1
ATOM 2265 C CA . SER A 1 280 ? 10.420 -2.450 15.091 1.00 74.56 280 SER A CA 1
ATOM 2266 C C . SER A 1 280 ? 11.667 -2.159 14.232 1.00 74.56 280 SER A C 1
ATOM 2268 O O . SER A 1 280 ? 12.372 -1.159 14.389 1.00 74.56 280 SER A O 1
ATOM 2270 N N . LYS A 1 281 ? 11.976 -3.083 13.310 1.00 84.62 281 LYS A N 1
ATOM 2271 C CA . LYS A 1 281 ? 13.110 -2.982 12.358 1.00 84.62 281 LYS A CA 1
ATOM 2272 C C . LYS A 1 281 ? 12.694 -2.527 10.960 1.00 84.62 281 LYS A C 1
ATOM 2274 O O . LYS A 1 281 ? 13.486 -2.594 10.028 1.00 84.62 281 LYS A O 1
ATOM 2279 N N . TYR A 1 282 ? 11.460 -2.070 10.798 1.00 91.50 282 TYR A N 1
ATOM 2280 C CA . TYR A 1 282 ? 10.943 -1.663 9.503 1.00 91.50 282 TYR A CA 1
ATOM 2281 C C . TYR A 1 282 ? 11.207 -0.178 9.257 1.00 91.50 282 TYR A C 1
ATOM 2283 O O . TYR A 1 282 ? 10.655 0.667 9.959 1.00 91.50 282 TYR A O 1
ATOM 2291 N N . TRP A 1 283 ? 12.052 0.133 8.272 1.00 93.94 283 TRP A N 1
ATOM 2292 C CA . TRP A 1 283 ? 12.424 1.508 7.938 1.00 93.94 283 TRP A CA 1
ATOM 2293 C C . TRP A 1 283 ? 12.339 1.761 6.441 1.00 93.94 283 TRP A C 1
ATOM 2295 O O . TRP A 1 283 ? 13.004 1.074 5.659 1.00 93.94 283 TRP A O 1
ATOM 2305 N N . LEU A 1 284 ? 11.587 2.795 6.072 1.00 92.06 284 LEU A N 1
ATOM 2306 C CA . LEU A 1 284 ? 11.533 3.305 4.708 1.00 92.06 284 LEU A CA 1
ATOM 2307 C C . LEU A 1 284 ? 12.026 4.731 4.609 1.00 92.06 284 LEU A C 1
ATOM 2309 O O . LEU A 1 284 ? 11.947 5.542 5.557 1.00 92.06 284 LEU A O 1
#

Nearest PDB structures (foldseek):
  4d7v-assembly2_B  TM=3.915E-01  e=1.626E-01  Neurospora crassa OR74A
  5bup-assembly1_A  TM=3.849E-01  e=2.418E-01  Mus musculus
  4d7v-assembly1_A  TM=3.514E-01  e=1.225E-01  Neurospora crassa OR74A
  7ktx-assembly1_G  TM=2.589E-01  e=1.965E+00  Saccharomyces cerevisiae BY4743

Solvent-accessible surface area (backbone atoms only — not comparable to full-atom values): 15888 Å² total; per-residue (Å²): 142,80,87,81,83,81,84,80,81,80,77,80,77,76,78,82,75,84,75,66,77,76,74,83,70,58,50,91,82,46,71,81,57,84,69,67,34,32,40,37,42,37,38,30,34,29,48,71,66,84,90,34,39,39,32,46,43,49,26,91,81,28,78,77,65,55,38,63,50,74,49,35,39,33,53,46,99,87,67,50,80,42,63,77,60,91,74,55,51,78,45,40,13,76,37,30,34,35,40,40,56,48,38,16,30,85,87,68,47,78,48,58,69,44,52,66,31,90,82,35,33,52,22,29,36,45,32,54,34,64,38,84,35,17,35,76,89,62,50,80,50,96,72,55,41,75,63,39,36,50,76,46,76,43,35,25,48,54,70,93,33,35,53,91,64,77,11,40,77,46,59,81,68,61,59,44,50,48,21,27,35,34,42,30,66,45,58,46,30,31,29,26,44,34,41,34,30,28,38,32,80,75,81,51,61,46,48,98,84,64,42,55,58,55,51,68,56,69,54,76,85,46,62,77,37,59,86,36,79,47,69,45,52,33,32,18,62,31,53,51,68,53,91,93,41,47,64,68,56,36,28,50,32,49,9,61,75,70,72,53,51,56,71,58,29,44,50,28,51,56,41,32,71,70,26,54,87,81,51,49,75,47,38,69

Sequence (284 aa):
MVLIFIVSVISVQSCNRDDSPLAPTDETTDKGHEEWAKVTFKFTKGHLHGTNFHGDPINPKTKYFKSVQEISYEINEKGDVVPSTQEPIRFIQGSEYGLEITYYNKKGEVVNQEFVSEKMAPIHQHFFMIKDTKSLEGKPLSLQTLDVLNYTYRDTVPWDKMIRYGGELRDTKDPIGLKGYFSVKEKYINFALNVVLVHVIKGNKLDDNGNPYPFHNPSKRILGVQDLNLNIPVRVYAAHPEGDYEIDDLINDIAKEFNISYEEAEKDWDESFDAPHDSSKYWL

Organism: Riemerella anatipestifer (NCBI:txid34085)

Radius of gyration: 24.69 Å; Cα contacts (8 Å, |Δi|>4): 580; chains: 1; bounding box: 106×40×59 Å

Foldseek 3Di:
DDDDDDDDDPPPPDDDPPPPPDPDDQCVVPVQFAAFQKKKKKKAWFDDPPQKTWGAFAQPPQDQPGRMDMKMWGQDPVRDTDIPDPDAAEDAAQIKIKIAMFTAHPVRDTGVQRCVDPSNQQFKAKAKWWAQKAFLVNHGDDDGRVQFKAKDAFAFVVRPDFPVGPTDGDPQLRGHPNITMMHTHDARMKIWTWMWMWGQSPDGQADPVSHHDGRHDGDPNGRPHTSDTDTGIYHRQYHDDDDPCHPLNVLVSSCVVVVHDSVVSVVSVVSSNVGDPPRTPHMD

pLDDT: mean 89.54, std 16.78, range [29.34, 98.88]